Protein AF-A0A951MWH9-F1 (afdb_monomer_lite)

Radius of gyration: 26.93 Å; chains: 1; bounding box: 51×47×71 Å

Secondary structure (DSSP, 8-state):
-EE--HHHHHHHHHHHHHHHHHH-TTS-HHHHHHHTT-HHHHHHHHHHHH---HHHHHHHHHTSEE--SSS----------PPBP-GGGEEE-TT--GGGHHHHHHHHGGGHHHHTTSBGGG-EEEEEEESTTSTT-EEEEEEE-TTSPPEEEEE--SSHHHHHHHHHHHHHHHHHHHHHTTT-

pLDDT: mean 79.85, std 12.39, range [38.66, 93.94]

Structure (mmCIF, N/CA/C/O backbone):
data_AF-A0A951MWH9-F1
#
_entry.id   AF-A0A951MWH9-F1
#
loop_
_atom_site.group_PDB
_atom_site.id
_atom_site.type_symbol
_atom_site.label_atom_id
_atom_site.label_alt_id
_atom_site.label_comp_id
_atom_site.label_asym_id
_atom_site.label_entity_id
_atom_site.label_seq_id
_atom_site.pdbx_PDB_ins_code
_atom_site.Cartn_x
_atom_site.Cartn_y
_atom_site.Cartn_z
_atom_site.occupancy
_atom_site.B_iso_or_equiv
_atom_site.auth_seq_id
_atom_site.auth_comp_id
_atom_site.auth_asym_id
_atom_site.auth_atom_id
_atom_site.pdbx_PDB_model_num
ATOM 1 N N . MET A 1 1 ? 17.486 21.154 -18.457 1.00 50.28 1 MET A N 1
ATOM 2 C CA . MET A 1 1 ? 17.375 20.850 -19.897 1.00 50.28 1 MET A CA 1
ATOM 3 C C . MET A 1 1 ? 18.781 20.842 -20.452 1.00 50.28 1 MET A C 1
ATOM 5 O O . MET A 1 1 ? 19.369 21.904 -20.625 1.00 50.28 1 MET A O 1
ATOM 9 N N . THR A 1 2 ? 19.357 19.653 -20.584 1.00 60.66 2 THR A N 1
ATOM 10 C CA . THR A 1 2 ? 20.728 19.473 -21.067 1.00 60.66 2 THR A CA 1
ATOM 11 C C . THR A 1 2 ? 20.630 19.199 -22.567 1.00 60.66 2 THR A C 1
ATOM 13 O O . THR A 1 2 ? 19.809 18.386 -22.990 1.00 60.66 2 THR A O 1
ATOM 16 N N . THR A 1 3 ? 21.376 19.935 -23.387 1.00 72.50 3 THR A N 1
ATOM 17 C CA . THR A 1 3 ? 21.382 19.731 -24.841 1.00 72.50 3 THR A CA 1
ATOM 18 C C . THR A 1 3 ? 22.198 18.489 -25.193 1.00 72.50 3 THR A C 1
ATOM 20 O O . THR A 1 3 ? 23.090 18.086 -24.445 1.00 72.50 3 THR A O 1
ATOM 23 N N . LEU A 1 4 ? 21.893 17.850 -26.321 1.00 76.25 4 LEU A N 1
ATOM 24 C CA . LEU A 1 4 ? 22.649 16.687 -26.778 1.00 76.25 4 LEU A CA 1
ATOM 25 C C . LEU A 1 4 ? 23.982 17.129 -27.396 1.00 76.25 4 LEU A C 1
ATOM 27 O O . LEU A 1 4 ? 24.070 17.464 -28.576 1.00 76.25 4 LEU A O 1
ATOM 31 N N . ASP A 1 5 ? 25.024 17.137 -26.572 1.00 81.06 5 ASP A N 1
ATOM 32 C CA . ASP A 1 5 ? 26.407 17.352 -26.991 1.00 81.06 5 ASP A CA 1
ATOM 33 C C . ASP A 1 5 ? 27.211 16.035 -27.023 1.00 81.06 5 ASP A C 1
ATOM 35 O O . ASP A 1 5 ? 26.744 14.979 -26.584 1.00 81.06 5 ASP A O 1
ATOM 39 N N . ALA A 1 6 ? 28.445 16.091 -27.535 1.00 78.75 6 ALA A N 1
ATOM 40 C CA . ALA A 1 6 ? 29.314 14.921 -27.686 1.00 78.75 6 ALA A CA 1
ATOM 41 C C . ALA A 1 6 ? 29.498 14.124 -26.382 1.00 78.75 6 ALA A C 1
ATOM 43 O O . ALA A 1 6 ? 29.542 12.894 -26.398 1.00 78.75 6 ALA A O 1
ATOM 44 N N . ARG A 1 7 ? 29.557 14.808 -25.234 1.00 77.06 7 ARG A N 1
ATOM 45 C CA . ARG A 1 7 ? 29.715 14.174 -23.923 1.00 77.06 7 ARG A CA 1
ATOM 46 C C . ARG A 1 7 ? 28.441 13.461 -23.488 1.00 77.06 7 ARG A C 1
ATOM 48 O O . ARG A 1 7 ? 28.519 12.371 -22.921 1.00 77.06 7 ARG A O 1
ATOM 55 N N . ALA A 1 8 ? 27.281 14.064 -23.741 1.00 78.75 8 ALA A N 1
ATOM 56 C CA . ALA A 1 8 ? 25.992 13.445 -23.463 1.00 78.75 8 ALA A CA 1
ATOM 57 C C . ALA A 1 8 ? 25.790 12.193 -24.328 1.00 78.75 8 ALA A C 1
ATOM 59 O O . ALA A 1 8 ? 25.393 11.152 -23.804 1.00 78.75 8 ALA A O 1
ATOM 60 N N . TRP A 1 9 ? 26.149 12.263 -25.616 1.00 81.94 9 TRP A N 1
ATOM 61 C CA . TRP A 1 9 ? 26.126 11.116 -26.527 1.00 81.94 9 TRP A CA 1
ATOM 62 C C . TRP A 1 9 ? 27.008 9.974 -26.035 1.00 81.94 9 TRP A C 1
ATOM 64 O O . TRP A 1 9 ? 26.536 8.847 -25.913 1.00 81.94 9 TRP A O 1
ATOM 74 N N . GLN A 1 10 ? 28.255 10.271 -25.672 1.00 81.06 10 GLN A N 1
ATOM 75 C CA . GLN A 1 10 ? 29.179 9.251 -25.190 1.00 81.06 10 GLN A CA 1
ATOM 76 C C . GLN A 1 10 ? 28.689 8.597 -23.888 1.00 81.06 10 GLN A C 1
ATOM 78 O O . GLN A 1 10 ? 28.782 7.383 -23.718 1.00 81.06 10 GLN A O 1
ATOM 83 N N . ALA A 1 11 ? 28.136 9.388 -22.965 1.00 79.06 11 ALA A N 1
ATOM 84 C CA . ALA A 1 11 ? 27.661 8.889 -21.677 1.00 79.06 11 ALA A CA 1
ATOM 85 C C . ALA A 1 11 ? 26.352 8.087 -21.781 1.00 79.06 11 ALA A C 1
ATOM 87 O O . ALA A 1 11 ? 26.163 7.130 -21.032 1.00 79.06 11 ALA A O 1
ATOM 88 N N . LYS A 1 12 ? 25.450 8.480 -22.690 1.00 78.38 12 LYS A N 1
ATOM 89 C CA . LYS A 1 12 ? 24.079 7.955 -22.791 1.00 78.38 12 LYS A CA 1
ATOM 90 C C . LYS A 1 12 ? 23.746 7.398 -24.183 1.00 78.38 12 LYS A C 1
ATOM 92 O O . LYS A 1 12 ? 22.584 7.388 -24.578 1.00 78.38 12 LYS A O 1
ATOM 97 N N . PHE A 1 13 ? 24.734 6.897 -24.927 1.00 79.25 13 PHE A N 1
ATOM 98 C CA . PHE A 1 13 ? 24.589 6.411 -26.311 1.00 79.25 13 PHE A CA 1
ATOM 99 C C . PHE A 1 13 ? 23.349 5.523 -26.527 1.00 79.25 13 PHE A C 1
ATOM 101 O O . PHE A 1 13 ? 22.520 5.772 -27.405 1.00 79.25 13 PHE A O 1
ATOM 108 N N . THR A 1 14 ? 23.180 4.502 -25.683 1.00 78.38 14 THR A N 1
ATOM 109 C CA . THR A 1 14 ? 22.083 3.527 -25.798 1.00 78.38 14 THR A CA 1
ATOM 110 C C . THR A 1 14 ? 20.706 4.166 -25.606 1.00 78.38 14 THR A C 1
ATOM 112 O O . THR A 1 14 ? 19.740 3.757 -26.253 1.00 78.38 14 THR A O 1
ATOM 115 N N . GLU A 1 15 ? 20.620 5.163 -24.727 1.00 78.25 15 GLU A N 1
ATOM 116 C CA . GLU A 1 15 ? 19.385 5.875 -24.386 1.00 78.25 15 GLU A CA 1
ATOM 117 C C . GLU A 1 15 ? 19.054 6.927 -25.450 1.00 78.25 15 GLU A C 1
ATOM 119 O O . GLU A 1 15 ? 17.906 7.056 -25.871 1.00 78.25 15 GLU A O 1
ATOM 124 N N . LEU A 1 16 ? 20.082 7.608 -25.963 1.00 78.44 16 LEU A N 1
ATOM 125 C CA . LEU A 1 16 ? 19.970 8.671 -26.959 1.00 78.44 16 LEU A CA 1
ATOM 126 C C . LEU A 1 16 ? 19.788 8.158 -28.394 1.00 78.44 16 LEU A C 1
ATOM 128 O O . LEU A 1 16 ? 19.376 8.908 -29.279 1.00 78.44 16 LEU A O 1
ATOM 132 N N . ARG A 1 17 ? 19.995 6.861 -28.640 1.00 80.94 17 ARG A N 1
ATOM 133 C CA . ARG A 1 17 ? 19.758 6.243 -29.952 1.00 80.94 17 ARG A CA 1
ATOM 134 C C . ARG A 1 17 ? 18.318 6.417 -30.443 1.00 80.94 17 ARG A C 1
ATOM 136 O O . ARG A 1 17 ? 18.095 6.714 -31.613 1.00 80.94 17 ARG A O 1
ATOM 143 N N . THR A 1 18 ? 17.334 6.201 -29.573 1.00 79.62 18 THR A N 1
ATOM 144 C CA . THR A 1 18 ? 15.910 6.309 -29.929 1.00 79.62 18 THR A CA 1
ATOM 145 C C . THR A 1 18 ? 15.508 7.738 -30.314 1.00 79.62 18 THR A C 1
ATOM 147 O O . THR A 1 18 ? 14.928 7.899 -31.390 1.00 79.62 18 THR A O 1
ATOM 150 N N . PRO A 1 19 ? 15.826 8.778 -29.518 1.00 80.62 19 PRO A N 1
ATOM 151 C CA . PRO A 1 19 ? 15.490 10.146 -29.895 1.00 80.62 19 PRO A CA 1
ATOM 152 C C . PRO A 1 19 ? 16.245 10.621 -31.146 1.00 80.62 19 PRO A C 1
ATOM 154 O O . PRO A 1 19 ? 15.637 11.280 -31.986 1.00 80.62 19 PRO A O 1
ATOM 157 N N . VAL A 1 20 ? 17.501 10.203 -31.365 1.00 81.56 20 VAL A N 1
ATOM 158 C CA . VAL A 1 20 ? 18.229 10.506 -32.616 1.00 81.56 20 VAL A CA 1
ATOM 159 C C . VAL A 1 20 ? 17.549 9.884 -33.841 1.00 81.56 20 VAL A C 1
ATOM 161 O O . VAL A 1 20 ? 17.346 10.567 -34.843 1.00 81.56 20 VAL A O 1
ATOM 164 N N . LEU A 1 21 ? 17.120 8.619 -33.771 1.00 82.00 21 LEU A N 1
ATOM 165 C CA . LEU A 1 21 ? 16.376 7.981 -34.869 1.00 82.00 21 LEU A CA 1
ATOM 166 C C . LEU A 1 21 ? 15.016 8.652 -35.132 1.00 82.00 21 LEU A C 1
ATOM 168 O O . LEU A 1 21 ? 14.547 8.658 -36.268 1.00 82.00 21 LEU A O 1
ATOM 172 N N . SER A 1 22 ? 14.394 9.230 -34.102 1.00 79.75 22 SER A N 1
ATOM 173 C CA . SER A 1 22 ? 13.148 9.996 -34.234 1.00 79.75 22 SER A CA 1
ATOM 174 C C . SER A 1 22 ? 13.375 11.347 -34.927 1.00 79.75 22 SER A C 1
ATOM 176 O O . SER A 1 22 ? 12.641 11.710 -35.846 1.00 79.75 22 SER A O 1
ATOM 178 N N . ALA A 1 23 ? 14.433 12.071 -34.545 1.00 81.00 23 ALA A N 1
ATOM 179 C CA . ALA A 1 23 ? 14.796 13.361 -35.138 1.00 81.00 23 ALA A CA 1
ATOM 180 C C . ALA A 1 23 ? 15.272 13.238 -36.599 1.00 81.00 23 ALA A C 1
ATOM 182 O O . ALA A 1 23 ? 15.083 14.156 -37.411 1.00 81.00 23 ALA A O 1
ATOM 183 N N . PHE A 1 24 ? 15.856 12.084 -36.939 1.00 81.44 24 PHE A N 1
ATOM 184 C CA . PHE A 1 24 ? 16.387 11.759 -38.257 1.00 81.44 24 PHE A CA 1
ATOM 185 C C . PHE A 1 24 ? 15.807 10.428 -38.768 1.00 81.44 24 PHE A C 1
ATOM 187 O O . PHE A 1 24 ? 16.513 9.421 -38.818 1.00 81.44 24 PHE A O 1
ATOM 194 N N . PRO A 1 25 ? 14.548 10.407 -39.246 1.00 75.06 25 PRO A N 1
ATOM 195 C CA . PRO A 1 25 ? 13.862 9.177 -39.668 1.00 75.06 25 PRO A CA 1
ATOM 196 C C . PRO A 1 25 ? 14.490 8.488 -40.892 1.00 75.06 25 PRO A C 1
ATOM 198 O O . PRO A 1 25 ? 14.077 7.395 -41.270 1.00 75.06 25 PRO A O 1
ATOM 201 N N . ARG A 1 26 ? 15.467 9.134 -41.543 1.00 76.31 26 ARG A N 1
ATOM 202 C CA . ARG A 1 26 ? 16.256 8.563 -42.644 1.00 76.31 26 ARG A CA 1
ATOM 203 C C . ARG A 1 26 ? 17.438 7.717 -42.166 1.00 76.31 26 ARG A C 1
ATOM 205 O O . ARG A 1 26 ? 17.977 6.970 -42.974 1.00 76.31 26 ARG A O 1
ATOM 212 N N . LEU A 1 27 ? 17.834 7.839 -40.898 1.00 80.69 27 LEU A N 1
ATOM 213 C CA . LEU A 1 27 ? 18.888 7.022 -40.308 1.00 80.69 27 LEU A CA 1
ATOM 214 C C . LEU A 1 27 ? 18.374 5.611 -40.046 1.00 80.69 27 LEU A C 1
ATOM 216 O O . LEU A 1 27 ? 17.314 5.422 -39.443 1.00 80.69 27 LEU A O 1
ATOM 220 N N . HIS A 1 28 ? 19.162 4.606 -40.415 1.00 81.62 28 HIS A N 1
ATOM 221 C CA . HIS A 1 28 ? 18.902 3.249 -39.956 1.00 81.62 28 HIS A CA 1
ATOM 222 C C . HIS A 1 28 ? 19.553 3.013 -38.597 1.00 81.62 28 HIS A C 1
ATOM 224 O O . HIS A 1 28 ? 20.684 3.420 -38.336 1.00 81.62 28 HIS A O 1
ATOM 230 N N . ARG A 1 29 ? 18.857 2.262 -37.738 1.00 78.94 29 ARG A N 1
ATOM 231 C CA . ARG A 1 29 ? 19.362 1.857 -36.417 1.00 78.94 29 ARG A CA 1
ATOM 232 C C . ARG A 1 29 ? 20.741 1.195 -36.491 1.00 78.94 29 ARG A C 1
ATOM 234 O O . ARG A 1 29 ? 21.582 1.485 -35.652 1.00 78.94 29 ARG A O 1
ATOM 241 N N . GLN A 1 30 ? 20.956 0.356 -37.504 1.00 79.56 30 GLN A N 1
ATOM 242 C CA . GLN A 1 30 ? 22.215 -0.356 -37.710 1.00 79.56 30 GLN A CA 1
ATOM 243 C C . GLN A 1 30 ? 23.388 0.594 -37.975 1.00 79.56 30 GLN A C 1
ATOM 245 O O . GLN A 1 30 ? 24.496 0.332 -37.521 1.00 79.56 30 GLN A O 1
ATOM 250 N N . ASP A 1 31 ? 23.141 1.702 -38.676 1.00 81.06 31 ASP A N 1
ATOM 251 C CA . ASP A 1 31 ? 24.169 2.698 -38.958 1.00 81.06 31 ASP A CA 1
ATOM 252 C C . ASP A 1 31 ? 24.550 3.433 -37.658 1.00 81.06 31 ASP A C 1
ATOM 254 O O . ASP A 1 31 ? 25.725 3.530 -37.316 1.00 81.06 31 ASP A O 1
ATOM 258 N N . VAL A 1 32 ? 23.561 3.835 -36.851 1.00 80.69 32 VAL A N 1
ATOM 259 C CA . VAL A 1 32 ? 23.800 4.467 -35.538 1.00 80.69 32 VAL A CA 1
ATOM 260 C C . VAL A 1 32 ? 24.528 3.520 -34.571 1.00 80.69 32 VAL A C 1
ATOM 262 O O . VAL A 1 32 ? 25.398 3.948 -33.820 1.00 80.69 32 VAL A O 1
ATOM 265 N N . GLU A 1 33 ? 24.224 2.220 -34.610 1.00 81.25 33 GLU A N 1
ATOM 266 C CA . GLU A 1 33 ? 24.948 1.199 -33.839 1.00 81.25 33 GLU A CA 1
ATOM 267 C C . GLU A 1 33 ? 26.396 1.008 -34.306 1.00 81.25 33 GLU A C 1
ATOM 269 O O . GLU A 1 33 ? 27.263 0.739 -33.479 1.00 81.25 33 GLU A O 1
ATOM 274 N N . ALA A 1 34 ? 26.669 1.174 -35.603 1.00 81.12 34 ALA A N 1
ATOM 275 C CA . ALA A 1 34 ? 28.018 1.089 -36.154 1.00 81.12 34 ALA A CA 1
ATOM 276 C C . ALA A 1 34 ? 28.891 2.299 -35.785 1.00 81.12 34 ALA A C 1
ATOM 278 O O . ALA A 1 34 ? 30.108 2.152 -35.696 1.00 81.12 34 ALA A O 1
ATOM 279 N N . ALA A 1 35 ? 28.285 3.472 -35.565 1.00 81.50 35 ALA A N 1
ATOM 280 C CA . ALA A 1 35 ? 28.979 4.647 -35.036 1.00 81.50 35 ALA A CA 1
ATOM 281 C C . ALA A 1 35 ? 29.354 4.482 -33.551 1.00 81.50 35 ALA A C 1
ATOM 283 O O . ALA A 1 35 ? 30.394 4.973 -33.122 1.00 81.50 35 ALA A O 1
ATOM 284 N N . GLY A 1 36 ? 28.543 3.753 -32.775 1.00 83.31 36 GLY A N 1
ATOM 285 C CA . GLY A 1 36 ? 28.787 3.546 -31.347 1.00 83.31 36 GLY A CA 1
ATOM 286 C C . GLY A 1 36 ? 28.779 4.861 -30.559 1.00 83.31 36 GLY A C 1
ATOM 287 O O . GLY A 1 36 ? 28.044 5.794 -30.886 1.00 83.31 36 GLY A O 1
ATOM 288 N N . ASP A 1 37 ? 29.614 4.952 -29.524 1.00 82.25 37 ASP A N 1
ATOM 289 C CA . ASP A 1 37 ? 29.731 6.145 -28.675 1.00 82.25 37 ASP A CA 1
ATOM 290 C C . ASP A 1 37 ? 30.506 7.313 -29.320 1.00 82.25 37 ASP A C 1
ATOM 292 O O . ASP A 1 37 ? 30.662 8.367 -28.701 1.00 82.25 37 ASP A O 1
ATOM 296 N N . ASP A 1 38 ? 30.942 7.163 -30.574 1.00 85.19 38 ASP A N 1
ATOM 297 C CA . ASP A 1 38 ? 31.665 8.190 -31.320 1.00 85.19 38 ASP A CA 1
ATOM 298 C C . ASP A 1 38 ? 30.689 9.210 -31.940 1.00 85.19 38 ASP A C 1
ATOM 300 O O . ASP A 1 38 ? 29.956 8.937 -32.898 1.00 85.19 38 ASP A O 1
ATOM 304 N N . PHE A 1 39 ? 30.649 10.406 -31.347 1.00 83.75 39 PHE A N 1
ATOM 305 C CA . PHE A 1 39 ? 29.755 11.485 -31.769 1.00 83.75 39 PHE A CA 1
ATOM 306 C C . PHE A 1 39 ? 30.137 12.068 -33.135 1.00 83.75 39 PHE A C 1
ATOM 308 O O . PHE A 1 39 ? 29.258 12.370 -33.940 1.00 83.75 39 PHE A O 1
ATOM 315 N N . ASP A 1 40 ? 31.430 12.190 -33.437 1.00 84.69 40 ASP A N 1
ATOM 316 C CA . ASP A 1 40 ? 31.904 12.683 -34.732 1.00 84.69 40 ASP A CA 1
ATOM 317 C C . ASP A 1 40 ? 31.542 11.697 -35.854 1.00 84.69 40 ASP A C 1
ATOM 319 O O . ASP A 1 40 ? 31.081 12.106 -36.926 1.00 84.69 40 ASP A O 1
ATOM 323 N N . ALA A 1 41 ? 31.653 10.388 -35.598 1.00 85.12 41 ALA A N 1
ATOM 324 C CA . ALA A 1 41 ? 31.199 9.353 -36.525 1.00 85.12 41 ALA A CA 1
ATOM 325 C C . ALA A 1 41 ? 29.684 9.433 -36.785 1.00 85.12 41 ALA A C 1
ATOM 327 O O . ALA A 1 41 ? 29.252 9.310 -37.938 1.00 85.12 41 ALA A O 1
ATOM 328 N N . LEU A 1 42 ? 28.882 9.694 -35.744 1.00 84.38 42 LEU A N 1
ATOM 329 C CA . LEU A 1 42 ? 27.445 9.939 -35.878 1.00 84.38 42 LEU A CA 1
ATOM 330 C C . LEU A 1 42 ? 27.174 11.173 -36.749 1.00 84.38 42 LEU A C 1
ATOM 332 O O . LEU A 1 42 ? 26.387 11.094 -37.694 1.00 84.38 42 LEU A O 1
ATOM 336 N N . VAL A 1 43 ? 27.824 12.306 -36.473 1.00 86.69 43 VAL A N 1
ATOM 337 C CA . VAL A 1 43 ? 27.616 13.551 -37.229 1.00 86.69 43 VAL A CA 1
ATOM 338 C C . VAL A 1 43 ? 27.962 13.341 -38.701 1.00 86.69 43 VAL A C 1
ATOM 340 O O . VAL A 1 43 ? 27.130 13.612 -39.568 1.00 86.69 43 VAL A O 1
ATOM 343 N N . HIS A 1 44 ? 29.130 12.768 -39.003 1.00 86.75 44 HIS A N 1
ATOM 344 C CA . HIS A 1 44 ? 29.546 12.473 -40.377 1.00 86.75 44 HIS A CA 1
ATOM 345 C C . HIS A 1 44 ? 28.573 11.549 -41.116 1.00 86.75 44 HIS A C 1
ATOM 347 O O . HIS A 1 44 ? 28.304 11.723 -42.311 1.00 86.75 44 HIS A O 1
ATOM 353 N N . MET A 1 45 ? 28.007 10.578 -40.408 1.00 84.25 45 MET A N 1
ATOM 354 C CA . MET A 1 45 ? 26.996 9.682 -40.946 1.00 84.25 45 MET A CA 1
ATOM 355 C C . MET A 1 45 ? 25.686 10.410 -41.264 1.00 84.25 45 MET A C 1
ATOM 357 O O . MET A 1 45 ? 25.151 10.247 -42.365 1.00 84.25 45 MET A O 1
ATOM 361 N N . ILE A 1 46 ? 25.196 11.253 -40.351 1.00 85.12 46 ILE A N 1
ATOM 362 C CA . ILE A 1 46 ? 23.980 12.051 -40.555 1.00 85.12 46 ILE A CA 1
ATOM 363 C C . ILE A 1 46 ? 24.161 13.010 -41.732 1.00 85.12 46 ILE A C 1
ATOM 365 O O . ILE A 1 46 ? 23.265 13.110 -42.574 1.00 85.12 46 ILE A O 1
ATOM 369 N N . GLN A 1 47 ? 25.322 13.660 -41.842 1.00 87.50 47 GLN A N 1
ATOM 370 C CA . GLN A 1 47 ? 25.657 14.520 -42.979 1.00 87.50 47 GLN A CA 1
ATOM 371 C C . GLN A 1 47 ? 25.578 13.751 -44.301 1.00 87.50 47 GLN A C 1
ATOM 373 O O . GL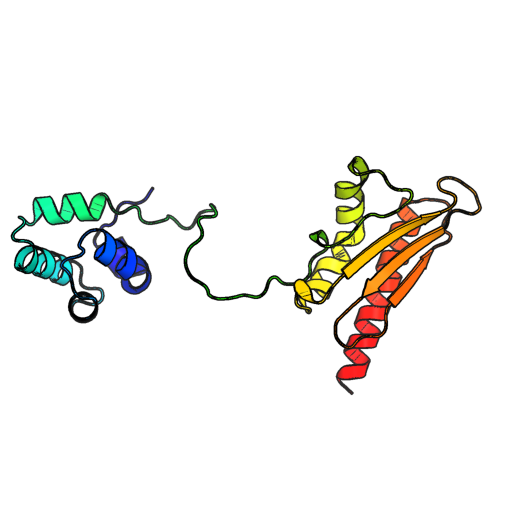N A 1 47 ? 24.954 14.214 -45.255 1.00 87.50 47 GLN A O 1
ATOM 378 N N . ARG A 1 48 ? 26.155 12.542 -44.353 1.00 83.44 48 ARG A N 1
ATOM 379 C CA . ARG A 1 48 ? 26.153 11.701 -45.557 1.00 83.44 48 ARG A CA 1
ATOM 380 C C . ARG A 1 48 ? 24.747 11.257 -45.966 1.00 83.44 48 ARG A C 1
ATOM 382 O O . ARG A 1 48 ? 24.465 11.194 -47.159 1.00 83.44 48 ARG A O 1
ATOM 389 N N . GLN A 1 49 ? 23.885 10.922 -45.007 1.00 80.31 49 GLN A N 1
ATOM 390 C CA . GLN A 1 49 ? 22.543 10.398 -45.292 1.00 80.31 49 GLN A CA 1
ATOM 391 C C . GLN A 1 49 ? 21.489 11.495 -45.503 1.00 80.31 49 GLN A C 1
ATOM 393 O O . GLN A 1 49 ? 20.551 11.314 -46.281 1.00 80.31 49 GLN A O 1
ATOM 398 N N . SER A 1 50 ? 21.636 12.637 -44.833 1.00 77.50 50 SER A N 1
ATOM 399 C CA . SER A 1 50 ? 20.668 13.740 -44.893 1.00 77.50 50 SER A CA 1
ATOM 400 C C . SER A 1 50 ? 21.067 14.838 -45.881 1.00 77.50 50 SER A C 1
ATOM 402 O O . SER A 1 50 ? 20.199 15.596 -46.307 1.00 77.50 50 SER A O 1
ATOM 404 N N . GLY A 1 51 ? 22.348 14.922 -46.259 1.00 81.12 51 GLY A N 1
ATOM 405 C CA . GLY A 1 51 ? 22.894 15.996 -47.097 1.00 81.12 51 GLY A CA 1
ATOM 406 C C . GLY A 1 51 ? 23.034 17.342 -46.374 1.00 81.12 51 GLY A C 1
ATOM 407 O O . GLY A 1 51 ? 23.238 18.358 -47.030 1.00 81.12 51 GLY A O 1
ATOM 408 N N . LEU A 1 52 ? 22.897 17.349 -45.045 1.00 82.88 52 LEU A N 1
ATOM 409 C CA . LEU A 1 52 ? 22.973 18.538 -44.193 1.00 82.88 52 LEU A CA 1
ATOM 410 C C . LEU A 1 52 ? 24.429 18.911 -43.889 1.00 82.88 52 LEU A C 1
ATOM 412 O O . LEU A 1 52 ? 25.314 18.049 -43.849 1.00 82.88 52 LEU A O 1
ATOM 416 N N . SER A 1 53 ? 24.681 20.194 -43.633 1.00 84.38 53 SER A N 1
ATOM 417 C CA . SER A 1 53 ? 25.984 20.654 -43.144 1.00 84.38 53 SER A CA 1
ATOM 418 C C . SER A 1 53 ? 26.224 20.234 -41.686 1.00 84.38 53 SER A C 1
ATOM 420 O O . SER A 1 53 ? 25.284 19.934 -40.953 1.00 84.38 53 SER A O 1
ATOM 422 N N . ALA A 1 54 ? 27.488 20.204 -41.241 1.00 79.44 54 ALA A N 1
ATOM 423 C CA . ALA A 1 54 ? 27.823 19.803 -39.866 1.00 79.44 54 ALA A CA 1
ATOM 424 C C . ALA A 1 54 ? 27.099 20.688 -38.843 1.00 79.44 54 ALA A C 1
ATOM 426 O O . ALA A 1 54 ? 26.540 20.192 -37.876 1.00 79.44 54 ALA A O 1
ATOM 427 N N . THR A 1 55 ? 27.043 21.996 -39.097 1.00 80.94 55 THR A N 1
ATOM 428 C CA . THR A 1 55 ? 26.373 22.960 -38.222 1.00 80.94 55 THR A CA 1
ATOM 429 C C . THR A 1 55 ? 24.878 22.680 -38.092 1.00 80.94 55 THR A C 1
ATOM 431 O O . THR A 1 55 ? 24.374 22.683 -36.979 1.00 80.94 55 THR A O 1
ATOM 434 N N . GLU A 1 56 ? 24.184 22.367 -39.189 1.00 79.75 56 GLU A N 1
ATOM 435 C CA . GLU A 1 56 ? 22.755 22.011 -39.154 1.00 79.75 56 GLU A CA 1
ATOM 436 C C . GLU A 1 56 ? 22.503 20.691 -38.420 1.00 79.75 56 GLU A C 1
ATOM 438 O O . GLU A 1 56 ? 21.496 20.539 -37.733 1.00 79.75 56 GLU A O 1
ATOM 443 N N . VAL A 1 57 ? 23.421 19.729 -38.547 1.00 82.38 57 VAL A N 1
ATOM 444 C CA . VAL A 1 57 ? 23.345 18.469 -37.801 1.00 82.38 57 VAL A CA 1
ATOM 445 C C . VAL A 1 57 ? 23.539 18.718 -36.308 1.00 82.38 57 VAL A C 1
ATOM 447 O O . VAL A 1 57 ? 22.760 18.205 -35.515 1.00 82.38 57 VAL A O 1
ATOM 450 N N . HIS A 1 58 ? 24.525 19.527 -35.920 1.00 80.75 58 HIS A N 1
ATOM 451 C CA . HIS A 1 58 ? 24.767 19.880 -34.520 1.00 80.75 58 HIS A CA 1
ATOM 452 C C . HIS A 1 58 ? 23.609 20.667 -33.904 1.00 80.75 58 HIS A C 1
ATOM 454 O O . HIS A 1 58 ? 23.227 20.373 -32.779 1.00 80.75 58 HIS A O 1
ATOM 460 N N . ASP A 1 59 ? 23.052 21.636 -34.632 1.00 77.94 59 ASP A N 1
ATOM 461 C CA . ASP A 1 59 ? 21.906 22.434 -34.187 1.00 77.94 59 ASP A CA 1
ATOM 462 C C . ASP A 1 59 ? 20.709 21.523 -33.892 1.00 77.94 59 ASP A C 1
ATOM 464 O O . ASP A 1 59 ? 20.199 21.477 -32.776 1.00 77.94 59 ASP A O 1
ATOM 468 N N . ARG A 1 60 ? 20.382 20.652 -34.848 1.00 77.12 60 ARG A N 1
ATOM 469 C CA . ARG A 1 60 ? 19.267 19.712 -34.741 1.00 77.12 60 ARG A CA 1
ATOM 470 C C . ARG A 1 60 ? 19.495 18.587 -33.734 1.00 77.12 60 ARG A C 1
ATOM 472 O O . ARG A 1 60 ? 18.535 18.062 -33.181 1.00 77.12 60 ARG A O 1
ATOM 479 N N . LEU A 1 61 ? 20.747 18.195 -33.500 1.00 80.94 61 LEU A N 1
ATOM 480 C CA . LEU A 1 61 ? 21.105 17.306 -32.397 1.00 80.94 61 LEU A CA 1
ATOM 481 C C . LEU A 1 61 ? 20.936 18.038 -31.065 1.00 80.94 61 LEU A C 1
ATOM 483 O O . LEU A 1 61 ? 20.311 17.491 -30.171 1.00 80.94 61 LEU A O 1
ATOM 487 N N . SER A 1 62 ? 21.384 19.288 -30.949 1.00 76.69 62 SER A N 1
ATOM 488 C CA . SER A 1 62 ? 21.234 20.100 -29.738 1.00 76.69 62 SER A CA 1
ATOM 489 C C . SER A 1 62 ? 19.771 20.387 -29.375 1.00 76.69 62 SER A C 1
ATOM 491 O O . SER A 1 62 ? 19.495 20.617 -28.199 1.00 76.69 62 SER A O 1
ATOM 493 N N . GLU A 1 63 ? 18.848 20.366 -30.344 1.00 75.56 63 GLU A N 1
ATOM 494 C CA . GLU A 1 63 ? 17.394 20.429 -30.112 1.00 75.56 63 GLU A CA 1
ATOM 495 C C . GLU A 1 63 ? 16.822 19.151 -29.475 1.00 75.56 63 GLU A C 1
ATOM 497 O O . GLU A 1 63 ? 15.714 19.168 -28.941 1.00 75.56 63 GLU A O 1
ATOM 502 N N . ILE A 1 64 ? 17.557 18.035 -29.508 1.00 73.50 64 ILE A N 1
ATOM 503 C CA . ILE A 1 64 ? 17.163 16.810 -28.818 1.00 73.50 64 ILE A CA 1
ATOM 504 C C . ILE A 1 64 ? 17.401 17.017 -27.325 1.00 73.50 64 ILE A C 1
ATOM 506 O O . ILE A 1 64 ? 18.537 17.013 -26.844 1.00 73.50 64 ILE A O 1
ATOM 510 N N . GLU A 1 65 ? 16.310 17.189 -26.587 1.00 65.50 65 GLU A N 1
ATOM 511 C CA . GLU A 1 65 ? 16.347 17.322 -25.138 1.00 65.50 65 GLU A CA 1
ATOM 512 C C . GLU A 1 65 ? 16.882 16.032 -24.508 1.00 65.50 65 GLU A C 1
ATOM 514 O O . GLU A 1 65 ? 16.262 14.967 -24.573 1.00 65.50 65 GLU A O 1
ATOM 519 N N . VAL A 1 66 ? 18.055 16.125 -23.878 1.00 60.47 66 VAL A N 1
ATOM 520 C CA . VAL A 1 66 ? 18.549 15.067 -23.004 1.00 60.47 66 VAL A CA 1
ATOM 521 C C . VAL A 1 66 ? 17.832 15.258 -21.681 1.00 60.47 66 VAL A C 1
ATOM 523 O O . VAL A 1 66 ? 18.073 16.245 -20.979 1.00 60.47 66 VAL A O 1
ATOM 526 N N . ALA A 1 67 ? 16.944 14.318 -21.350 1.00 53.75 67 ALA A N 1
ATOM 527 C CA . ALA A 1 67 ? 16.366 14.235 -20.018 1.00 53.75 67 ALA A CA 1
ATOM 528 C C . ALA A 1 67 ? 17.521 14.199 -19.000 1.00 53.75 67 ALA A C 1
ATOM 530 O O . ALA A 1 67 ? 18.320 13.251 -18.942 1.00 53.75 67 ALA A O 1
ATOM 531 N N . ASP A 1 68 ? 17.668 15.310 -18.279 1.00 45.00 68 ASP A N 1
ATOM 532 C CA . ASP A 1 68 ? 18.521 15.401 -17.107 1.00 45.00 68 ASP A CA 1
ATOM 533 C C . ASP A 1 68 ? 17.829 14.543 -16.053 1.00 45.00 68 ASP A C 1
ATOM 535 O O . ASP A 1 68 ? 16.640 14.728 -15.799 1.00 45.00 68 ASP A O 1
ATOM 539 N N . ASP A 1 69 ? 18.529 13.537 -15.537 1.00 44.09 69 ASP A N 1
ATOM 540 C CA . ASP A 1 69 ? 17.977 12.603 -14.557 1.00 44.09 69 ASP A CA 1
ATOM 541 C C . ASP A 1 69 ? 17.865 13.346 -13.217 1.00 44.09 69 ASP A C 1
ATOM 543 O O . ASP A 1 69 ? 18.729 13.272 -12.346 1.00 44.09 69 ASP A O 1
ATOM 547 N N . ALA A 1 70 ? 16.833 14.175 -13.123 1.00 48.09 70 ALA A N 1
ATOM 548 C CA . ALA A 1 70 ? 16.366 14.848 -11.932 1.00 48.09 70 ALA A CA 1
ATOM 549 C C . ALA A 1 70 ? 14.857 15.044 -12.095 1.00 48.09 70 ALA A C 1
ATOM 551 O O . ALA A 1 70 ? 14.394 16.115 -12.472 1.00 48.09 70 ALA A O 1
ATOM 552 N N . ASP A 1 71 ? 14.139 13.957 -11.806 1.00 46.41 71 ASP A N 1
ATOM 553 C CA . ASP A 1 71 ? 12.751 13.965 -11.344 1.00 46.41 71 ASP A CA 1
ATOM 554 C C . ASP A 1 71 ? 11.771 14.711 -12.270 1.00 46.41 71 ASP A C 1
ATOM 556 O O . ASP A 1 71 ? 11.372 15.832 -11.982 1.00 46.41 71 ASP A O 1
ATOM 560 N N . ASP A 1 72 ? 11.363 14.084 -13.377 1.00 38.66 72 ASP A N 1
ATOM 561 C CA . ASP A 1 72 ? 9.949 14.135 -13.760 1.00 38.66 72 ASP A CA 1
ATOM 562 C C . ASP A 1 72 ? 9.566 12.983 -14.693 1.00 38.66 72 ASP A C 1
ATOM 564 O O . ASP A 1 72 ? 10.301 12.546 -15.582 1.00 38.66 72 ASP A O 1
ATOM 568 N N . ASP A 1 73 ? 8.377 12.492 -14.404 1.00 46.97 73 ASP A N 1
ATOM 569 C CA . ASP A 1 73 ? 7.644 11.398 -14.995 1.00 46.97 73 ASP A CA 1
ATOM 570 C C . ASP A 1 73 ? 7.312 11.699 -16.469 1.00 46.97 73 ASP A C 1
ATOM 572 O O . ASP A 1 73 ? 6.403 12.467 -16.772 1.00 46.97 73 ASP A O 1
ATOM 576 N N . VAL A 1 74 ? 8.031 11.092 -17.422 1.00 45.91 74 VAL A N 1
ATOM 577 C CA . VAL A 1 74 ? 7.533 11.002 -18.803 1.00 45.91 74 VAL A CA 1
ATOM 578 C C . VAL A 1 74 ? 7.763 9.609 -19.378 1.00 45.91 74 VAL A C 1
ATOM 580 O O . VAL A 1 74 ? 8.828 9.224 -19.857 1.00 45.91 74 VAL A O 1
ATOM 583 N N . GLU A 1 75 ? 6.687 8.845 -19.274 1.00 55.25 75 GLU A N 1
ATOM 584 C CA . GLU A 1 75 ? 6.348 7.597 -19.937 1.00 55.25 75 GLU A CA 1
ATOM 585 C C . GLU A 1 75 ? 6.992 7.407 -21.330 1.00 55.25 75 GLU A C 1
ATOM 587 O O . GLU A 1 75 ? 6.674 8.112 -22.281 1.00 55.25 75 GLU A O 1
ATOM 592 N N . THR A 1 76 ? 7.861 6.398 -21.493 1.00 41.25 76 THR A N 1
ATOM 593 C CA . THR A 1 76 ? 7.895 5.525 -22.688 1.00 41.25 76 THR A CA 1
ATOM 594 C C . THR A 1 76 ? 8.776 4.280 -22.479 1.00 41.25 76 THR A C 1
ATOM 596 O O . THR A 1 76 ? 9.945 4.354 -22.123 1.00 41.25 76 THR A O 1
ATOM 599 N N . SER A 1 77 ? 8.214 3.114 -22.825 1.00 45.44 77 SER A N 1
ATOM 600 C CA . SER A 1 77 ? 8.885 1.813 -23.037 1.00 45.44 77 SER A CA 1
ATOM 601 C C . SER A 1 77 ? 9.208 0.941 -21.810 1.00 45.44 77 SER A C 1
ATOM 603 O O . SER A 1 77 ? 10.353 0.699 -21.445 1.00 45.44 77 SER A O 1
ATOM 605 N N . GLN A 1 78 ? 8.148 0.342 -21.260 1.00 44.25 78 GLN A N 1
ATOM 606 C CA . GLN A 1 78 ? 8.008 -1.111 -21.046 1.00 44.25 78 GLN A CA 1
ATOM 607 C C . GLN A 1 78 ? 9.285 -1.900 -20.705 1.00 44.25 78 GLN A C 1
ATOM 609 O O . GLN A 1 78 ? 9.671 -2.853 -21.381 1.00 44.25 78 GLN A O 1
ATOM 614 N N . ARG A 1 79 ? 9.859 -1.611 -19.544 1.00 43.44 79 ARG A N 1
ATOM 615 C CA . ARG A 1 79 ? 10.331 -2.679 -18.667 1.00 43.44 79 ARG A CA 1
ATOM 616 C C . ARG A 1 79 ? 9.253 -2.790 -17.607 1.00 43.44 79 ARG A C 1
ATOM 618 O O . ARG A 1 79 ? 9.190 -1.933 -16.736 1.00 43.44 79 ARG A O 1
ATOM 625 N N . THR A 1 80 ? 8.341 -3.758 -17.726 1.00 48.16 80 THR A N 1
ATOM 626 C CA . THR A 1 80 ? 7.300 -4.002 -16.716 1.00 48.16 80 THR A CA 1
ATOM 627 C C . THR A 1 80 ? 7.964 -4.414 -15.405 1.00 48.16 80 THR A C 1
ATOM 629 O O . THR A 1 80 ? 8.009 -5.593 -15.050 1.00 48.16 80 THR A O 1
ATOM 632 N N . THR A 1 81 ? 8.494 -3.446 -14.664 1.00 51.91 81 THR A N 1
ATOM 633 C CA . THR A 1 81 ? 8.575 -3.542 -13.219 1.00 51.91 81 THR A CA 1
ATOM 634 C C . THR A 1 81 ? 7.122 -3.561 -12.795 1.00 51.91 81 THR A C 1
ATOM 636 O O . THR A 1 81 ? 6.481 -2.516 -12.742 1.00 51.91 81 THR A O 1
ATOM 639 N N . ARG A 1 82 ? 6.553 -4.761 -12.624 1.00 60.16 82 ARG A N 1
ATOM 640 C CA . ARG A 1 82 ? 5.193 -4.881 -12.097 1.00 60.16 82 ARG A CA 1
ATOM 641 C C . ARG A 1 82 ? 5.129 -4.008 -10.843 1.00 60.16 82 ARG A C 1
ATOM 643 O O . ARG A 1 82 ? 6.037 -4.146 -10.010 1.00 60.16 82 ARG A O 1
ATOM 650 N N . PRO A 1 83 ? 4.139 -3.106 -10.724 1.00 71.44 83 PRO A N 1
ATOM 651 C CA . PRO A 1 83 ? 4.032 -2.260 -9.549 1.00 71.44 83 PRO A CA 1
ATOM 652 C C . PRO A 1 83 ? 4.047 -3.169 -8.322 1.00 71.44 83 PRO A C 1
ATOM 654 O O . PRO A 1 83 ? 3.387 -4.210 -8.294 1.00 71.44 83 PRO A O 1
ATOM 657 N N . ARG A 1 84 ? 4.902 -2.847 -7.354 1.00 81.88 84 ARG A N 1
ATOM 658 C CA . ARG A 1 84 ? 4.978 -3.589 -6.095 1.00 81.88 84 ARG A CA 1
ATOM 659 C C . ARG A 1 84 ? 3.837 -3.132 -5.207 1.00 81.88 84 ARG A C 1
ATOM 661 O O . ARG A 1 84 ? 3.463 -1.964 -5.258 1.00 81.88 84 ARG A O 1
ATOM 668 N N . ALA A 1 85 ? 3.298 -4.047 -4.411 1.00 84.56 85 ALA A N 1
ATOM 669 C CA . ALA A 1 85 ? 2.210 -3.687 -3.529 1.00 84.56 85 ALA A CA 1
ATOM 670 C C . ALA A 1 85 ? 2.675 -2.647 -2.510 1.00 84.56 85 ALA A C 1
ATOM 672 O O . ALA A 1 85 ? 3.780 -2.731 -1.966 1.00 84.56 85 ALA A O 1
ATOM 673 N N . SER A 1 86 ? 1.821 -1.665 -2.277 1.00 85.56 86 SER A N 1
ATOM 674 C CA . SER A 1 86 ? 2.068 -0.547 -1.377 1.00 85.56 86 SER A CA 1
ATOM 675 C C . SER A 1 86 ? 0.793 -0.237 -0.608 1.00 85.56 86 SER A C 1
ATOM 677 O O . SER A 1 86 ? -0.294 -0.727 -0.926 1.00 85.56 86 SER A O 1
ATOM 679 N N . LEU A 1 87 ? 0.915 0.597 0.419 1.00 85.75 87 LEU A N 1
ATOM 680 C CA . LEU A 1 87 ? -0.256 1.055 1.164 1.00 85.75 87 LEU A CA 1
ATOM 681 C C . LEU A 1 87 ? -1.194 1.941 0.347 1.00 85.75 87 LEU A C 1
ATOM 683 O O . LEU A 1 87 ? -2.315 2.168 0.788 1.00 85.75 87 LEU A O 1
ATOM 687 N N . ASP A 1 88 ? -0.793 2.413 -0.833 1.00 81.69 88 ASP A N 1
ATOM 688 C CA . ASP A 1 88 ? -1.696 3.181 -1.691 1.00 81.69 88 ASP A CA 1
ATOM 689 C C . ASP A 1 88 ? -2.931 2.361 -2.106 1.00 81.69 88 ASP A C 1
ATOM 691 O O . ASP A 1 88 ? -4.035 2.890 -2.226 1.00 81.69 88 ASP A O 1
ATOM 695 N N . GLN A 1 89 ? -2.780 1.036 -2.175 1.00 83.69 89 GLN A N 1
ATOM 696 C CA . GLN A 1 89 ? -3.859 0.092 -2.466 1.00 83.69 89 GLN A CA 1
ATOM 697 C C . GLN A 1 89 ? -4.834 -0.119 -1.300 1.00 83.69 89 GLN A C 1
ATOM 699 O O . GLN A 1 89 ? -5.822 -0.841 -1.448 1.00 83.69 89 GLN A O 1
ATOM 704 N N . LEU A 1 90 ? -4.557 0.474 -0.134 1.00 85.94 90 LEU A N 1
ATOM 705 C CA . LEU A 1 90 ? -5.440 0.418 1.019 1.00 85.94 90 LEU A CA 1
ATOM 706 C C . LEU A 1 90 ? -6.760 1.109 0.700 1.00 85.94 90 LEU A C 1
ATOM 708 O O . LEU A 1 90 ? -6.834 2.333 0.557 1.00 85.94 90 LEU A O 1
ATOM 712 N N . ARG A 1 91 ? -7.820 0.309 0.677 1.00 86.94 91 ARG A N 1
ATOM 713 C CA . ARG A 1 91 ? -9.188 0.797 0.621 1.00 86.94 91 ARG A CA 1
ATOM 714 C C . ARG A 1 91 ? -9.665 1.077 2.030 1.00 86.94 91 ARG A C 1
ATOM 716 O O . ARG A 1 91 ? -9.725 0.197 2.888 1.00 86.94 91 ARG A O 1
ATOM 723 N N . ILE A 1 92 ? -9.998 2.334 2.257 1.00 85.38 92 ILE A N 1
ATOM 724 C CA . ILE A 1 92 ? -10.680 2.763 3.462 1.00 85.38 92 ILE A CA 1
ATOM 725 C C . ILE A 1 92 ? -12.166 2.554 3.205 1.00 85.38 92 ILE A C 1
ATOM 727 O O . ILE A 1 92 ? -12.754 3.203 2.345 1.00 85.38 92 ILE A O 1
ATOM 731 N N . ALA A 1 93 ? -12.741 1.582 3.898 1.00 80.88 93 ALA A N 1
ATOM 732 C CA . ALA A 1 93 ? -14.147 1.247 3.792 1.00 80.88 93 ALA A CA 1
ATOM 733 C C . ALA A 1 93 ? -14.929 1.942 4.923 1.00 80.88 93 ALA A C 1
ATOM 735 O O . ALA A 1 93 ? -14.599 3.048 5.349 1.00 80.88 93 ALA A O 1
ATOM 736 N N . PHE A 1 94 ? -16.013 1.325 5.386 1.00 79.12 94 PHE A N 1
ATOM 737 C CA . PHE A 1 94 ? -16.981 1.952 6.281 1.00 79.12 94 PHE A CA 1
ATOM 738 C C . PHE A 1 94 ? -16.362 2.507 7.583 1.00 79.12 94 PHE A C 1
ATOM 740 O O . PHE A 1 94 ? -15.594 1.815 8.258 1.00 79.12 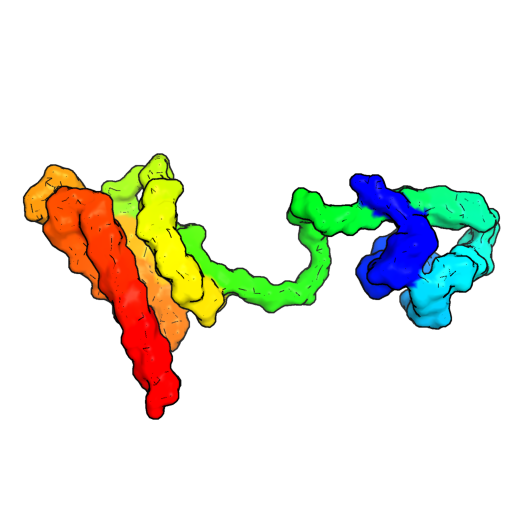94 PHE A O 1
ATOM 747 N N . GLY A 1 95 ? -16.776 3.727 7.953 1.00 76.69 95 GLY A N 1
ATOM 748 C CA . GLY A 1 95 ? -16.524 4.351 9.260 1.00 76.69 95 GLY A CA 1
ATOM 749 C C . GLY A 1 95 ? -15.333 5.321 9.337 1.00 76.69 95 GLY A C 1
ATOM 750 O O . GLY A 1 95 ? -15.097 5.910 10.392 1.00 76.69 95 GLY A O 1
ATOM 751 N N . PHE A 1 96 ? -14.615 5.520 8.235 1.00 82.00 96 PHE A N 1
ATOM 752 C CA . PHE A 1 96 ? -13.496 6.457 8.125 1.00 82.00 96 PHE A CA 1
ATOM 753 C C . PHE A 1 96 ? -13.780 7.530 7.072 1.00 82.00 96 PHE A C 1
ATOM 755 O O . PHE A 1 96 ? -14.447 7.260 6.073 1.00 82.00 96 PHE A O 1
ATOM 762 N N . GLU A 1 97 ? -13.243 8.729 7.277 1.00 81.38 97 GLU A N 1
ATOM 763 C CA . GLU A 1 97 ? -13.335 9.819 6.305 1.00 81.38 97 GLU A CA 1
ATOM 764 C C . GLU A 1 97 ? -12.128 9.815 5.352 1.00 81.38 97 GLU A C 1
ATOM 766 O O . GLU A 1 97 ? -11.003 9.503 5.750 1.00 81.38 97 GLU A O 1
ATOM 771 N N . GLU A 1 98 ? -12.320 10.222 4.092 1.00 79.00 98 GLU A N 1
ATOM 772 C CA . GLU A 1 98 ? -11.220 10.318 3.114 1.00 79.00 98 GLU A CA 1
ATOM 773 C C . GLU A 1 98 ? -10.114 11.282 3.573 1.00 79.00 98 GLU A C 1
ATOM 775 O O . GLU A 1 98 ? -8.930 11.030 3.346 1.00 79.00 98 GLU A O 1
ATOM 780 N N . SER A 1 99 ? -10.479 12.335 4.312 1.00 84.00 99 SER A N 1
ATOM 781 C CA . SER A 1 99 ? -9.554 13.288 4.941 1.00 84.00 99 SER A CA 1
ATOM 782 C C . SER A 1 99 ? -8.586 12.633 5.936 1.00 84.00 99 SER A C 1
ATOM 784 O O . SER A 1 99 ? -7.502 13.158 6.192 1.00 84.00 99 SER A O 1
ATOM 786 N N . GLU A 1 100 ? -8.947 11.479 6.504 1.00 83.38 100 GLU A N 1
ATOM 787 C CA . GLU A 1 100 ? -8.118 10.739 7.460 1.00 83.38 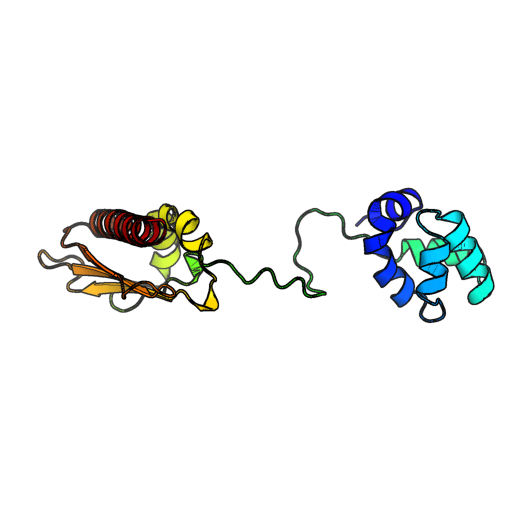100 GLU A CA 1
ATOM 788 C C . GLU A 1 100 ? -7.122 9.800 6.765 1.00 83.38 100 GLU A C 1
ATOM 790 O O . GLU A 1 100 ? -6.143 9.376 7.388 1.00 83.38 100 GLU A O 1
ATOM 795 N N . ARG A 1 101 ? -7.318 9.518 5.466 1.00 83.94 101 ARG A N 1
ATOM 796 C CA . ARG A 1 101 ? -6.456 8.647 4.652 1.00 83.94 101 ARG A CA 1
ATOM 797 C C . ARG A 1 101 ? -4.963 8.941 4.806 1.00 83.94 101 ARG A C 1
ATOM 799 O O . ARG A 1 101 ? -4.246 8.005 5.158 1.00 83.94 101 ARG A O 1
ATOM 806 N N . PRO A 1 102 ? -4.455 10.177 4.619 1.00 85.56 102 PRO A N 1
ATOM 807 C CA . PRO A 1 102 ? -3.019 10.439 4.738 1.00 85.56 102 PRO A CA 1
ATOM 808 C C . PRO A 1 102 ? -2.469 10.081 6.126 1.00 85.56 102 PRO A C 1
ATOM 810 O O . PRO A 1 102 ? -1.401 9.481 6.238 1.00 85.56 102 PRO A O 1
ATOM 813 N N . ARG A 1 103 ? -3.230 10.366 7.189 1.00 86.44 103 ARG A N 1
ATOM 814 C CA . ARG A 1 103 ? -2.838 10.054 8.569 1.00 86.44 103 ARG A CA 1
ATOM 815 C C . ARG A 1 103 ? -2.845 8.549 8.842 1.00 86.44 103 ARG A C 1
ATOM 817 O O . ARG A 1 103 ? -1.951 8.041 9.515 1.00 86.44 103 ARG A O 1
ATOM 824 N N . ILE A 1 104 ? -3.837 7.829 8.322 1.00 88.06 104 ILE A N 1
ATOM 825 C CA . ILE A 1 104 ? -3.927 6.366 8.428 1.00 88.06 104 ILE A CA 1
ATOM 826 C C . ILE A 1 104 ? -2.751 5.713 7.694 1.00 88.06 104 ILE A C 1
ATOM 828 O O . ILE A 1 104 ? -2.072 4.861 8.265 1.00 88.06 104 ILE A O 1
ATOM 832 N N . LEU A 1 105 ? -2.464 6.145 6.464 1.00 87.88 105 LEU A N 1
ATOM 833 C CA . LEU A 1 105 ? -1.337 5.643 5.676 1.00 87.88 105 LEU A CA 1
ATOM 834 C C . LEU A 1 105 ? 0.002 5.880 6.386 1.00 87.88 105 LEU A C 1
ATOM 836 O O . LEU A 1 105 ? 0.835 4.976 6.438 1.00 87.88 105 LEU A O 1
ATOM 840 N N . GLU A 1 106 ? 0.191 7.050 7.002 1.00 88.25 106 GLU A N 1
ATOM 841 C CA . GLU A 1 106 ? 1.388 7.349 7.794 1.00 88.25 106 GLU A CA 1
ATOM 842 C C . GLU A 1 106 ? 1.546 6.386 8.981 1.00 88.25 106 GLU A C 1
ATOM 844 O O . GLU A 1 106 ? 2.625 5.820 9.191 1.00 88.25 106 GLU A O 1
ATOM 849 N N . LEU A 1 107 ? 0.463 6.131 9.724 1.00 88.31 107 LEU A N 1
ATOM 850 C CA . LEU A 1 107 ? 0.473 5.180 10.838 1.00 88.31 107 LEU A CA 1
ATOM 851 C C . LEU A 1 107 ? 0.771 3.757 10.364 1.00 88.31 107 LEU A C 1
ATOM 853 O O . LEU A 1 107 ? 1.502 3.027 11.038 1.00 88.31 107 LEU A O 1
ATOM 857 N N . LEU A 1 108 ? 0.247 3.364 9.205 1.00 87.50 108 LEU A N 1
ATOM 858 C CA . LEU A 1 108 ? 0.413 2.027 8.645 1.00 87.50 108 LEU A CA 1
ATOM 859 C C . LEU A 1 10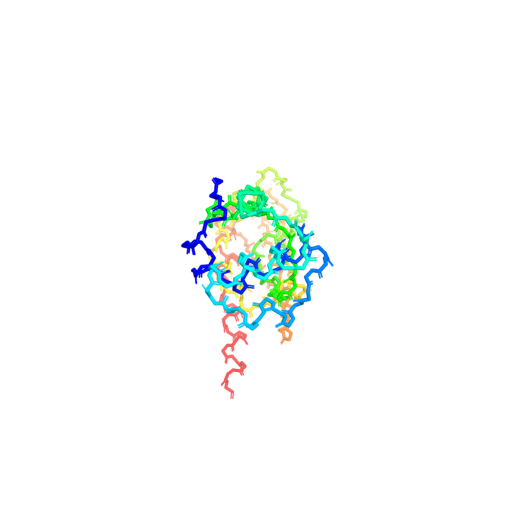8 ? 1.724 1.840 7.873 1.00 87.50 108 LEU A C 1
ATOM 861 O O . LEU A 1 108 ? 2.068 0.697 7.580 1.00 87.50 108 LEU A O 1
ATOM 865 N N . ARG A 1 109 ? 2.506 2.905 7.630 1.00 86.44 109 ARG A N 1
ATOM 866 C CA . ARG A 1 109 ? 3.696 2.939 6.751 1.00 86.44 109 ARG A CA 1
ATOM 867 C C . ARG A 1 109 ? 4.704 1.805 6.949 1.00 86.44 109 ARG A C 1
ATOM 869 O O . ARG A 1 109 ? 5.382 1.405 6.008 1.00 86.44 109 ARG A O 1
ATOM 876 N N . LYS A 1 110 ? 4.798 1.232 8.153 1.00 83.12 110 LYS A N 1
ATOM 877 C CA . LYS A 1 110 ? 5.642 0.050 8.420 1.00 83.12 110 LYS A CA 1
ATOM 878 C C . LYS A 1 110 ? 5.273 -1.182 7.581 1.00 83.12 110 LYS A C 1
ATOM 880 O O . LYS A 1 110 ? 6.148 -2.008 7.319 1.00 83.12 110 LYS A O 1
ATOM 885 N N . LEU A 1 111 ? 4.009 -1.322 7.182 1.00 84.88 111 LEU A N 1
ATOM 886 C CA . LEU A 1 111 ? 3.538 -2.424 6.343 1.00 84.88 111 LEU A CA 1
ATOM 887 C C . LEU A 1 111 ? 4.081 -2.328 4.916 1.00 84.88 111 LEU A C 1
ATOM 889 O O . LEU A 1 111 ? 4.319 -3.363 4.301 1.00 84.88 111 LEU A O 1
ATOM 893 N N . ASP A 1 112 ? 4.364 -1.119 4.427 1.00 84.56 112 ASP A N 1
ATOM 894 C CA . ASP A 1 112 ? 4.743 -0.863 3.036 1.00 84.56 112 ASP A CA 1
ATOM 895 C C . ASP A 1 112 ? 5.950 -1.707 2.592 1.00 84.56 112 ASP A C 1
ATOM 897 O O . ASP A 1 112 ? 5.885 -2.445 1.612 1.00 84.56 112 ASP A O 1
ATOM 901 N N . ARG A 1 113 ? 7.010 -1.753 3.412 1.00 81.88 113 ARG A N 1
ATOM 902 C CA . ARG A 1 113 ? 8.204 -2.577 3.142 1.00 81.88 113 ARG A CA 1
ATOM 903 C C . ARG A 1 113 ? 7.885 -4.072 2.985 1.00 81.88 113 ARG A C 1
ATOM 905 O O . ARG A 1 113 ? 8.587 -4.771 2.256 1.00 81.88 113 ARG A O 1
ATOM 912 N N . GLN A 1 114 ? 6.888 -4.590 3.704 1.00 81.12 114 GLN A N 1
ATOM 913 C CA . GLN A 1 114 ? 6.492 -5.999 3.598 1.00 81.12 114 GLN A CA 1
ATOM 914 C C . GLN A 1 114 ? 5.580 -6.238 2.398 1.00 81.12 114 GLN A C 1
ATOM 916 O O . GLN A 1 114 ? 5.741 -7.247 1.713 1.00 81.12 114 GLN A O 1
ATOM 921 N N . LEU A 1 115 ? 4.674 -5.300 2.118 1.00 84.62 115 LEU A N 1
ATOM 922 C CA . LEU A 1 115 ? 3.788 -5.349 0.958 1.00 84.62 115 LEU A CA 1
ATOM 923 C C . LEU A 1 115 ? 4.589 -5.334 -0.344 1.00 84.62 115 LEU A C 1
ATOM 925 O O . LEU A 1 115 ? 4.308 -6.143 -1.221 1.00 84.62 115 LEU A O 1
ATOM 929 N N . GLN A 1 116 ? 5.685 -4.572 -0.414 1.00 84.44 116 GLN A N 1
ATOM 930 C CA . GLN A 1 116 ? 6.546 -4.496 -1.601 1.00 84.44 116 GLN A CA 1
ATOM 931 C C . GLN A 1 116 ? 7.124 -5.850 -2.068 1.00 84.44 116 GLN A C 1
ATOM 933 O O . GLN A 1 116 ? 7.662 -5.962 -3.175 1.00 84.44 116 GLN A O 1
ATOM 938 N N . ARG A 1 117 ? 7.043 -6.902 -1.243 1.00 81.38 117 ARG A N 1
ATOM 939 C CA . ARG A 1 117 ? 7.423 -8.276 -1.614 1.00 81.38 117 ARG A CA 1
ATOM 940 C C . ARG A 1 117 ? 6.423 -8.943 -2.561 1.00 81.38 117 ARG A C 1
ATOM 942 O O . ARG A 1 117 ? 6.773 -9.934 -3.197 1.00 81.38 117 ARG A O 1
ATOM 949 N N . PHE A 1 118 ? 5.213 -8.409 -2.654 1.00 83.31 118 PHE A N 1
ATOM 950 C CA . PHE A 1 118 ? 4.122 -8.905 -3.477 1.00 83.31 118 PHE A CA 1
ATOM 951 C C . PHE A 1 118 ? 3.865 -7.954 -4.659 1.00 83.31 118 PHE A C 1
ATOM 953 O O . PHE A 1 118 ? 4.176 -6.763 -4.572 1.00 83.31 118 PHE A O 1
ATOM 960 N N . PRO A 1 119 ? 3.330 -8.455 -5.784 1.00 82.50 119 PRO A N 1
ATOM 961 C CA . PRO A 1 119 ? 2.894 -7.602 -6.885 1.00 82.50 119 PRO A CA 1
ATOM 962 C C . PRO A 1 119 ? 1.595 -6.882 -6.500 1.00 82.50 119 PRO A C 1
ATOM 964 O O . PRO A 1 119 ? 0.710 -7.500 -5.912 1.00 82.50 119 PRO A O 1
ATOM 967 N N . ALA A 1 120 ? 1.479 -5.598 -6.840 1.00 81.12 120 ALA A N 1
ATOM 968 C CA . ALA A 1 120 ? 0.341 -4.751 -6.489 1.00 81.12 120 ALA A CA 1
ATOM 969 C C . ALA A 1 120 ? -0.982 -5.357 -6.967 1.00 81.12 120 ALA A C 1
ATOM 971 O O . ALA A 1 120 ? -1.908 -5.521 -6.188 1.00 81.12 120 ALA A O 1
ATOM 972 N N . GLU A 1 121 ? -1.043 -5.816 -8.215 1.00 80.94 121 GLU A N 1
ATOM 973 C CA . GLU A 1 121 ? -2.240 -6.433 -8.810 1.00 80.94 121 GLU A CA 1
ATOM 974 C C . GLU A 1 121 ? -2.823 -7.626 -8.026 1.00 80.94 121 GLU A C 1
ATOM 976 O O . GLU A 1 121 ? -3.978 -7.980 -8.232 1.00 80.94 121 GLU A O 1
ATOM 981 N N . ALA A 1 122 ? -2.036 -8.263 -7.154 1.00 82.38 122 ALA A N 1
ATOM 982 C CA . ALA A 1 122 ? -2.462 -9.428 -6.384 1.00 82.38 122 ALA A CA 1
ATOM 983 C C . ALA A 1 122 ? -2.674 -9.132 -4.893 1.00 82.38 122 ALA A C 1
ATOM 985 O O . ALA A 1 122 ? -2.887 -10.069 -4.118 1.00 82.38 122 ALA A O 1
ATOM 986 N N . VAL A 1 123 ? -2.550 -7.867 -4.485 1.00 87.19 123 VAL A N 1
ATOM 987 C CA . VAL A 1 123 ? -2.732 -7.430 -3.104 1.00 87.19 123 VAL A CA 1
ATOM 988 C C . VAL A 1 123 ? -3.905 -6.472 -3.010 1.00 87.19 123 VAL A C 1
ATOM 990 O O . VAL A 1 123 ? -3.893 -5.400 -3.608 1.00 87.19 123 VAL A O 1
ATOM 993 N N . ASP A 1 124 ? -4.868 -6.833 -2.170 1.00 89.25 124 ASP A N 1
ATOM 994 C CA . ASP A 1 124 ? -5.936 -5.942 -1.731 1.00 89.25 124 ASP A CA 1
ATOM 995 C C . ASP A 1 124 ? -5.861 -5.788 -0.211 1.00 89.25 124 ASP A C 1
ATOM 997 O O . ASP A 1 124 ? -5.592 -6.744 0.527 1.00 89.25 124 ASP A O 1
ATOM 1001 N N . LEU A 1 125 ? -6.102 -4.566 0.256 1.00 90.69 125 LEU A N 1
ATOM 1002 C CA . LEU A 1 125 ? -6.143 -4.210 1.667 1.00 90.69 125 LEU A CA 1
ATOM 1003 C C . LEU A 1 125 ? -7.425 -3.432 1.927 1.00 90.69 125 LEU A C 1
ATOM 1005 O O . LEU A 1 125 ? -7.714 -2.470 1.218 1.00 90.69 125 LEU A O 1
ATOM 1009 N N . GLU A 1 126 ? -8.167 -3.818 2.956 1.00 92.62 126 GLU A N 1
ATOM 1010 C CA . GLU A 1 126 ? -9.388 -3.127 3.360 1.00 92.62 126 GLU A CA 1
ATOM 1011 C C . GLU A 1 126 ? -9.354 -2.821 4.853 1.00 92.62 126 GLU A C 1
ATOM 1013 O O . GLU A 1 126 ? -9.093 -3.696 5.679 1.00 92.62 126 GLU A O 1
ATOM 1018 N N . LEU A 1 127 ? -9.630 -1.567 5.200 1.00 92.12 127 LEU A N 1
ATOM 1019 C CA . LEU A 1 127 ? -9.731 -1.102 6.575 1.00 92.12 127 LEU A CA 1
ATOM 1020 C C . LEU A 1 127 ? -11.165 -0.657 6.864 1.00 92.12 127 LEU A C 1
ATOM 1022 O O . LEU A 1 127 ? -11.696 0.225 6.193 1.00 92.12 127 LEU A O 1
ATOM 1026 N N . THR A 1 128 ? -11.770 -1.237 7.897 1.00 92.00 128 THR A N 1
ATOM 1027 C CA . THR A 1 128 ? -13.117 -0.894 8.371 1.00 92.00 128 THR A CA 1
ATOM 1028 C C . THR A 1 128 ? -13.107 -0.577 9.858 1.00 92.00 128 THR A C 1
ATOM 1030 O O . THR A 1 128 ? -12.338 -1.152 10.631 1.00 92.00 128 THR A O 1
ATOM 1033 N N . VAL A 1 129 ? -13.984 0.330 10.283 1.00 92.12 129 VAL A N 1
ATOM 1034 C CA . VAL A 1 129 ? -14.252 0.585 11.701 1.00 92.12 129 VAL A CA 1
ATOM 1035 C C . VAL A 1 129 ? -15.747 0.500 11.968 1.00 92.12 129 VAL A C 1
ATOM 1037 O O . VAL A 1 129 ? -16.575 0.977 11.193 1.00 92.12 129 VAL A O 1
ATOM 1040 N N . LYS A 1 130 ? -16.100 -0.151 13.075 1.00 89.62 130 LYS A N 1
ATOM 1041 C CA . LYS A 1 130 ? -17.467 -0.234 13.594 1.00 89.62 130 LYS A CA 1
ATOM 1042 C C . LYS A 1 130 ? -17.533 0.386 14.977 1.00 89.62 130 LYS A C 1
ATOM 1044 O O . LYS A 1 130 ? -16.548 0.328 15.712 1.00 89.62 130 LYS A O 1
ATOM 1049 N N . ASP A 1 131 ? -18.690 0.964 15.294 1.00 86.56 131 ASP A N 1
ATOM 1050 C CA . ASP A 1 131 ? -18.983 1.578 16.594 1.00 86.56 131 ASP A CA 1
ATOM 1051 C C . ASP A 1 131 ? -17.888 2.581 17.017 1.00 86.56 131 ASP A C 1
ATOM 1053 O O . ASP A 1 131 ? -17.393 2.565 18.144 1.00 86.56 131 ASP A O 1
ATOM 1057 N N . ARG A 1 132 ? -17.457 3.416 16.062 1.00 82.06 132 ARG A N 1
ATOM 1058 C CA . ARG A 1 132 ? -16.365 4.389 16.213 1.00 82.06 132 ARG A CA 1
ATOM 1059 C C . ARG A 1 132 ? -16.609 5.322 17.405 1.00 82.06 132 ARG A C 1
ATOM 1061 O O . ARG A 1 132 ? -17.745 5.722 17.642 1.00 82.06 132 ARG A O 1
ATOM 1068 N N . ASP A 1 133 ? -15.541 5.659 18.132 1.00 79.50 133 ASP A N 1
ATOM 1069 C CA . ASP A 1 133 ? -15.570 6.551 19.303 1.00 79.50 133 ASP A CA 1
ATOM 1070 C C . ASP A 1 133 ? -16.466 6.039 20.457 1.00 79.50 133 ASP A C 1
ATOM 1072 O O . ASP A 1 133 ? -16.856 6.788 21.354 1.00 79.50 133 ASP A O 1
ATOM 1076 N N . THR A 1 134 ? -16.770 4.735 20.473 1.00 84.00 134 THR A N 1
ATOM 1077 C CA . THR A 1 134 ? -17.497 4.072 21.564 1.00 84.00 134 THR A CA 1
ATOM 1078 C C . THR A 1 134 ? -16.622 3.048 22.286 1.00 84.00 134 THR A C 1
ATOM 1080 O O . THR A 1 134 ? -15.587 2.607 21.787 1.00 84.00 134 THR A O 1
ATOM 1083 N N . THR A 1 135 ? -17.075 2.587 23.453 1.00 81.31 135 THR A N 1
ATOM 1084 C CA . THR A 1 135 ? -16.437 1.483 24.194 1.00 81.31 135 THR A CA 1
ATOM 1085 C C . THR A 1 135 ? -16.481 0.145 23.452 1.00 81.31 135 THR A C 1
ATOM 1087 O O . THR A 1 135 ? -15.792 -0.796 23.842 1.00 81.31 135 THR A O 1
ATOM 1090 N N . THR A 1 136 ? -17.286 0.045 22.392 1.00 86.69 136 THR A N 1
ATOM 1091 C CA . THR A 1 136 ? -17.409 -1.136 21.534 1.00 86.69 136 THR A CA 1
ATOM 1092 C C . THR A 1 136 ? -16.698 -0.970 20.193 1.00 86.69 136 THR A C 1
ATOM 1094 O O . THR A 1 136 ? -16.894 -1.805 19.308 1.00 86.69 136 THR A O 1
ATOM 1097 N N . GLN A 1 137 ? -15.867 0.072 20.041 1.00 90.00 137 GLN A N 1
ATOM 1098 C CA . GLN A 1 137 ? -15.122 0.332 18.814 1.00 90.00 137 GLN A CA 1
ATOM 1099 C C . GLN A 1 137 ? -14.352 -0.906 18.361 1.00 90.00 137 GLN A C 1
ATOM 1101 O O . GLN A 1 137 ? -13.616 -1.539 19.121 1.00 90.00 137 GLN A O 1
ATOM 1106 N N . LYS A 1 138 ? -14.511 -1.232 17.080 1.00 91.19 138 LYS A N 1
ATOM 1107 C CA . LYS A 1 138 ? -13.870 -2.383 16.460 1.00 91.19 138 LYS A CA 1
ATOM 1108 C C . LYS A 1 138 ? -13.250 -1.977 15.137 1.00 91.19 138 LYS A C 1
ATOM 1110 O O . LYS A 1 138 ? -13.963 -1.756 14.159 1.00 91.19 138 LYS A O 1
ATOM 1115 N N . VAL A 1 139 ? -11.924 -1.932 15.098 1.00 92.94 139 VAL A N 1
ATOM 1116 C CA . VAL A 1 139 ? -11.163 -1.703 13.865 1.00 92.94 139 VAL A CA 1
ATOM 1117 C C . VAL A 1 139 ? -10.782 -3.053 13.285 1.00 92.94 139 VAL A C 1
ATOM 1119 O O . VAL A 1 139 ? -10.223 -3.894 13.984 1.00 92.94 139 VAL A O 1
ATOM 1122 N N . THR A 1 140 ? -11.107 -3.283 12.019 1.00 93.62 140 THR A N 1
ATOM 1123 C CA . THR A 1 140 ? -10.774 -4.516 11.305 1.00 93.62 140 THR A CA 1
ATOM 1124 C C . THR A 1 140 ? -9.937 -4.170 10.087 1.00 93.62 140 THR A C 1
ATOM 1126 O O . THR A 1 140 ? -10.330 -3.331 9.280 1.00 93.62 140 THR A O 1
ATOM 1129 N N . LEU A 1 141 ? -8.781 -4.818 9.973 1.00 93.50 141 LEU A N 1
ATOM 1130 C CA . LEU A 1 141 ? -7.897 -4.704 8.824 1.00 93.50 141 LEU A CA 1
ATOM 1131 C C . LEU A 1 141 ? -7.801 -6.067 8.148 1.00 93.50 141 LEU A C 1
ATOM 1133 O O . LEU A 1 141 ? -7.473 -7.078 8.777 1.00 93.50 141 LEU A O 1
ATOM 1137 N N . GLU A 1 142 ? -8.099 -6.073 6.861 1.00 93.06 142 GLU A N 1
ATOM 1138 C CA . GLU A 1 142 ? -8.154 -7.264 6.035 1.00 93.06 142 GLU A CA 1
ATOM 1139 C C . GLU A 1 142 ? -7.124 -7.164 4.918 1.00 93.06 142 GLU A C 1
ATOM 1141 O O . GLU A 1 142 ? -6.987 -6.122 4.280 1.00 93.06 142 GLU A O 1
ATOM 1146 N N . ALA A 1 143 ? -6.391 -8.252 4.692 1.00 90.00 143 ALA A N 1
ATOM 1147 C CA . ALA A 1 143 ? -5.422 -8.354 3.615 1.00 90.00 143 ALA A CA 1
ATOM 1148 C C . ALA A 1 143 ? -5.641 -9.631 2.808 1.00 90.00 143 ALA A C 1
ATOM 1150 O O . ALA A 1 143 ? -5.657 -10.745 3.348 1.00 90.00 143 ALA A O 1
ATOM 1151 N N . TRP A 1 144 ? -5.738 -9.461 1.495 1.00 91.06 144 TRP A N 1
ATOM 1152 C CA . TRP A 1 144 ? -5.732 -10.536 0.517 1.00 91.06 144 TRP A CA 1
ATOM 1153 C C . TRP A 1 144 ? -4.387 -10.498 -0.194 1.00 91.06 144 TRP A C 1
ATOM 1155 O O . TRP A 1 144 ? -4.041 -9.509 -0.829 1.00 91.06 144 TRP A O 1
ATOM 1165 N N . LEU A 1 145 ? -3.599 -11.557 -0.027 1.00 86.69 145 LEU A N 1
ATOM 1166 C CA . LEU A 1 145 ? -2.240 -11.662 -0.555 1.00 86.69 145 LEU A CA 1
ATOM 1167 C C . LEU A 1 145 ? -2.134 -12.928 -1.411 1.00 86.69 145 LEU A C 1
ATOM 1169 O O . LEU A 1 145 ? -2.766 -13.943 -1.090 1.00 86.69 145 LEU A O 1
ATOM 1173 N N . PRO A 1 146 ? -1.292 -12.944 -2.456 1.00 81.75 146 PRO A N 1
ATOM 1174 C CA . PRO A 1 146 ? -1.218 -14.086 -3.350 1.00 81.75 146 PRO A CA 1
ATOM 1175 C C . PRO A 1 146 ? -0.660 -15.310 -2.624 1.00 81.75 146 PRO A C 1
ATOM 1177 O O . PRO A 1 146 ? 0.419 -15.281 -2.016 1.00 81.75 146 PRO A O 1
ATOM 1180 N N . ASN A 1 147 ? -1.379 -16.426 -2.747 1.00 79.06 147 ASN A N 1
ATOM 1181 C CA . ASN A 1 147 ? -1.053 -17.722 -2.148 1.00 79.06 147 ASN A CA 1
ATOM 1182 C C . ASN A 1 147 ? -1.044 -17.722 -0.598 1.00 79.06 147 ASN A C 1
ATOM 1184 O O . ASN A 1 147 ? -0.491 -18.636 0.017 1.00 79.06 147 ASN A O 1
ATOM 1188 N N . VAL A 1 148 ? -1.537 -16.668 0.063 1.00 79.50 148 VAL A N 1
ATOM 1189 C CA . VAL A 1 148 ? -1.719 -16.616 1.527 1.00 79.50 148 VAL A CA 1
ATOM 1190 C C . VAL A 1 148 ? -3.223 -16.692 1.798 1.00 79.50 148 VAL A C 1
ATOM 1192 O O . VAL A 1 148 ? -3.991 -16.078 1.055 1.00 79.50 148 VAL A O 1
ATOM 1195 N N . PRO A 1 149 ? -3.687 -17.418 2.830 1.00 82.00 149 PRO A N 1
ATOM 1196 C CA . PRO A 1 149 ? -5.071 -17.281 3.269 1.00 82.00 149 PRO A CA 1
ATOM 1197 C C . PRO A 1 149 ? -5.381 -15.821 3.631 1.00 82.00 149 PRO A C 1
ATOM 1199 O O . PRO A 1 149 ? -4.516 -15.116 4.149 1.00 82.00 149 PRO A O 1
ATOM 1202 N N . ARG A 1 150 ? -6.623 -15.380 3.387 1.00 87.38 150 ARG A N 1
ATOM 1203 C CA . ARG A 1 150 ? -7.112 -14.048 3.786 1.00 87.38 150 ARG A CA 1
ATOM 1204 C C . ARG A 1 150 ? -6.734 -13.779 5.242 1.00 87.38 150 ARG A C 1
ATOM 1206 O O . ARG A 1 150 ? -7.134 -14.525 6.140 1.00 87.38 150 ARG A O 1
ATOM 1213 N N . LEU A 1 151 ? -5.969 -12.718 5.468 1.00 90.00 151 LEU A N 1
ATOM 1214 C CA . LEU A 1 151 ? -5.550 -12.312 6.799 1.00 90.00 151 LEU A CA 1
ATOM 1215 C C . LEU A 1 151 ? -6.545 -11.284 7.319 1.00 90.00 151 LEU A C 1
ATOM 1217 O O . LEU A 1 151 ? -6.693 -10.217 6.738 1.00 90.00 151 LEU A O 1
ATOM 1221 N N . VAL A 1 152 ? -7.215 -11.614 8.419 1.00 93.00 152 VAL A N 1
ATOM 1222 C CA . VAL A 1 152 ? -8.169 -10.721 9.085 1.00 93.00 152 VAL A CA 1
ATOM 1223 C C . VAL A 1 152 ? -7.672 -10.457 10.490 1.00 93.00 152 VAL A C 1
ATOM 1225 O O . VAL A 1 152 ? -7.575 -11.389 11.295 1.00 93.00 152 VAL A O 1
ATOM 1228 N N . VAL A 1 153 ? -7.343 -9.207 10.786 1.00 93.94 153 VAL A N 1
ATOM 1229 C CA . VAL A 1 153 ? -6.939 -8.778 12.125 1.00 93.94 153 VAL A CA 1
ATOM 1230 C C . VAL A 1 153 ? -7.924 -7.749 12.648 1.00 93.94 153 VAL A C 1
ATOM 1232 O O . VAL A 1 153 ? -8.578 -7.031 11.892 1.00 93.94 153 VAL A O 1
ATOM 1235 N N . THR A 1 154 ? -8.101 -7.730 13.959 1.00 93.62 154 THR A N 1
ATOM 1236 C CA . THR A 1 154 ? -9.133 -6.925 14.594 1.00 93.62 154 THR A CA 1
ATOM 1237 C C . THR A 1 154 ? -8.609 -6.395 15.907 1.00 93.62 154 THR A C 1
ATOM 1239 O O . THR A 1 154 ? -8.187 -7.187 16.742 1.00 93.62 154 THR A O 1
ATOM 1242 N N . SER A 1 155 ? -8.757 -5.092 16.112 1.00 92.94 155 SER A N 1
ATOM 1243 C CA . SER A 1 155 ? -8.488 -4.439 17.383 1.00 92.94 155 SER A CA 1
ATOM 1244 C C . SER A 1 155 ? -9.779 -3.946 18.034 1.00 92.94 155 SER A C 1
ATOM 1246 O O . SER A 1 155 ? -10.747 -3.595 17.350 1.00 92.94 155 SER A O 1
ATOM 1248 N N . LYS A 1 156 ? -9.788 -3.952 19.369 1.00 89.88 156 LYS A N 1
ATOM 1249 C CA . LYS A 1 156 ? -10.876 -3.448 20.227 1.00 89.88 156 LYS A CA 1
ATOM 1250 C C . LYS A 1 156 ? -10.432 -2.254 21.077 1.00 89.88 156 LYS A C 1
ATOM 1252 O O . LYS A 1 156 ? -11.060 -1.952 22.087 1.00 89.88 156 LYS A O 1
ATOM 1257 N N . GLU A 1 157 ? -9.319 -1.628 20.712 1.00 88.12 157 GLU A N 1
ATOM 1258 C CA . GLU A 1 157 ? -8.797 -0.475 21.436 1.00 88.12 157 GLU A CA 1
ATOM 1259 C C . GLU A 1 157 ? -9.756 0.719 21.348 1.00 88.12 157 GLU A C 1
ATOM 1261 O O . GLU A 1 157 ? -10.304 1.043 20.287 1.00 88.12 157 GLU A O 1
ATOM 1266 N N . SER A 1 158 ? -9.921 1.401 22.483 1.00 82.81 158 SER A N 1
ATOM 1267 C CA . SER A 1 158 ? -10.805 2.564 22.625 1.00 82.81 158 SER A CA 1
A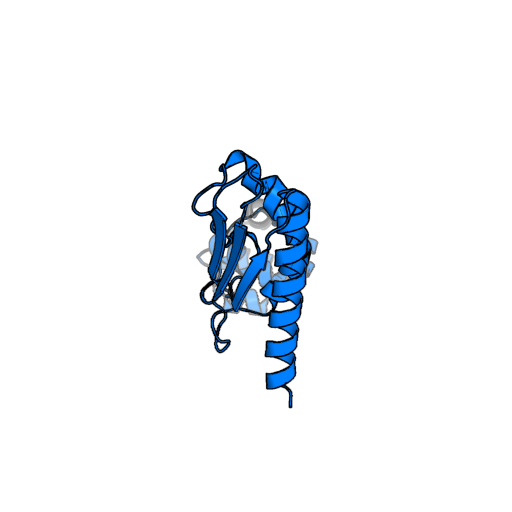TOM 1268 C C . SER A 1 158 ? -10.326 3.751 21.785 1.00 82.81 158 SER A C 1
ATOM 1270 O O . SER A 1 158 ? -11.121 4.520 21.256 1.00 82.81 158 SER A O 1
ATOM 1272 N N . SER A 1 159 ? -9.007 3.908 21.663 1.00 87.25 159 SER A N 1
ATOM 1273 C CA . SER A 1 159 ? -8.369 4.957 20.868 1.00 87.25 159 SER A CA 1
ATOM 1274 C C . SER A 1 159 ? -8.162 4.462 19.444 1.00 87.25 159 SER A C 1
ATOM 1276 O O . SER A 1 159 ? -7.498 3.451 19.226 1.00 87.25 159 SER A O 1
ATOM 1278 N N . LEU A 1 160 ? -8.680 5.200 18.456 1.00 85.00 160 LEU A N 1
ATOM 1279 C CA . LEU A 1 160 ? -8.523 4.850 17.040 1.00 85.00 160 LEU A CA 1
ATOM 1280 C C . LEU A 1 160 ? -7.048 4.717 16.641 1.00 85.00 160 LEU A C 1
ATOM 1282 O O . LEU A 1 160 ? -6.679 3.827 15.880 1.00 85.00 160 LEU A O 1
ATOM 1286 N N . ARG A 1 161 ? -6.183 5.583 17.177 1.00 88.06 161 ARG A N 1
ATOM 1287 C CA . ARG A 1 161 ? -4.743 5.530 16.908 1.00 88.06 161 ARG A CA 1
ATOM 1288 C C . ARG A 1 161 ? -4.130 4.236 17.435 1.00 88.06 161 ARG A C 1
ATOM 1290 O O . ARG A 1 161 ? -3.351 3.615 16.719 1.00 88.06 161 ARG A O 1
ATOM 1297 N N . ASP A 1 162 ? -4.464 3.852 18.661 1.00 89.69 162 ASP A N 1
ATOM 1298 C CA . ASP A 1 162 ? -3.940 2.629 19.272 1.00 89.69 162 ASP A CA 1
ATOM 1299 C C . ASP A 1 162 ? -4.507 1.393 18.571 1.00 89.69 162 ASP A C 1
ATOM 1301 O O . ASP A 1 162 ? -3.741 0.502 18.219 1.00 89.69 162 ASP A O 1
ATOM 1305 N N . ALA A 1 163 ? -5.789 1.420 18.195 1.00 91.06 163 ALA A N 1
ATOM 1306 C CA . ALA A 1 163 ? -6.421 0.383 17.386 1.00 91.06 163 ALA A CA 1
ATOM 1307 C C . ALA A 1 163 ? -5.726 0.193 16.030 1.00 91.06 163 ALA A C 1
ATOM 1309 O O . ALA A 1 163 ? -5.472 -0.935 15.616 1.00 91.06 163 ALA A O 1
ATOM 1310 N N . LEU A 1 164 ? -5.382 1.290 15.342 1.00 90.81 164 LEU A N 1
ATOM 1311 C CA . LEU A 1 164 ? -4.651 1.260 14.071 1.00 90.81 164 LEU A CA 1
ATOM 1312 C C . LEU A 1 164 ? -3.221 0.735 14.235 1.00 90.81 164 LEU A C 1
ATOM 1314 O O . LEU A 1 164 ? -2.732 0.003 13.375 1.00 90.81 164 LEU A O 1
ATOM 1318 N N . MET A 1 165 ? -2.533 1.102 15.320 1.00 91.44 165 MET A N 1
ATOM 1319 C CA . MET A 1 165 ? -1.199 0.572 15.610 1.00 91.44 165 MET A CA 1
ATOM 1320 C C . MET A 1 165 ? -1.244 -0.922 15.933 1.00 91.44 165 MET A C 1
ATOM 1322 O O . MET A 1 165 ? -0.375 -1.656 15.471 1.00 91.44 165 MET A O 1
ATOM 1326 N N . ASP A 1 166 ? -2.254 -1.366 16.671 1.00 92.19 166 ASP A N 1
ATOM 1327 C CA . ASP A 1 166 ? -2.457 -2.759 17.056 1.00 92.19 166 ASP A CA 1
ATOM 1328 C C . ASP A 1 166 ? -2.721 -3.643 15.826 1.00 92.19 166 ASP A C 1
ATOM 1330 O O . ASP A 1 166 ? -1.929 -4.540 15.525 1.00 92.19 166 ASP A O 1
ATOM 1334 N N . VAL A 1 167 ? -3.720 -3.298 14.995 1.00 93.00 167 VAL A N 1
ATOM 1335 C CA . VAL A 1 167 ? -3.986 -4.039 13.743 1.00 93.00 167 VAL A CA 1
ATOM 1336 C C . VAL A 1 167 ? -2.792 -4.018 12.784 1.00 93.00 167 VAL A C 1
ATOM 1338 O O . VAL A 1 167 ? -2.569 -4.982 12.052 1.00 93.00 167 VAL A O 1
ATOM 1341 N N . ARG A 1 168 ? -1.991 -2.946 12.780 1.00 92.19 168 ARG A N 1
ATOM 1342 C CA . ARG A 1 168 ? -0.771 -2.863 11.967 1.00 92.19 168 ARG A CA 1
ATOM 1343 C C . ARG A 1 168 ? 0.258 -3.901 12.390 1.00 92.19 168 ARG A C 1
ATOM 1345 O O . ARG A 1 168 ? 0.801 -4.593 11.531 1.00 92.19 168 ARG A O 1
ATOM 1352 N N . GLU A 1 169 ? 0.582 -3.960 13.680 1.00 90.75 169 GLU A N 1
ATOM 1353 C CA . GLU A 1 169 ? 1.596 -4.884 14.197 1.00 90.75 169 GLU A CA 1
ATOM 1354 C C . GLU A 1 169 ? 1.116 -6.340 14.062 1.00 90.75 169 GLU A C 1
ATOM 1356 O O . GLU A 1 169 ? 1.887 -7.198 13.624 1.00 90.75 169 GLU A O 1
ATOM 1361 N N . ASP A 1 170 ? -0.169 -6.606 14.311 1.00 92.38 170 ASP A N 1
ATOM 1362 C CA . ASP A 1 170 ? -0.768 -7.930 14.119 1.00 92.38 170 ASP A CA 1
ATOM 1363 C C . ASP A 1 170 ? -0.742 -8.381 12.656 1.00 92.38 170 ASP A C 1
ATOM 1365 O O . ASP A 1 170 ? -0.351 -9.515 12.353 1.00 92.38 170 ASP A O 1
ATOM 1369 N N . LEU A 1 171 ? -1.123 -7.503 11.719 1.00 90.75 171 LEU A N 1
ATOM 1370 C CA . LEU A 1 171 ? -1.066 -7.839 10.299 1.00 90.75 171 LEU A CA 1
ATOM 1371 C C . LEU A 1 171 ? 0.381 -8.079 9.862 1.00 90.75 171 LEU A C 1
ATOM 1373 O O . LEU A 1 171 ? 0.667 -9.068 9.186 1.00 90.75 171 LEU A O 1
ATOM 1377 N N . TRP A 1 172 ? 1.307 -7.214 10.284 1.00 89.94 172 TRP A N 1
ATOM 1378 C CA . TRP A 1 172 ? 2.731 -7.362 9.994 1.00 89.94 172 TRP A CA 1
ATOM 1379 C C . TRP A 1 172 ? 3.271 -8.71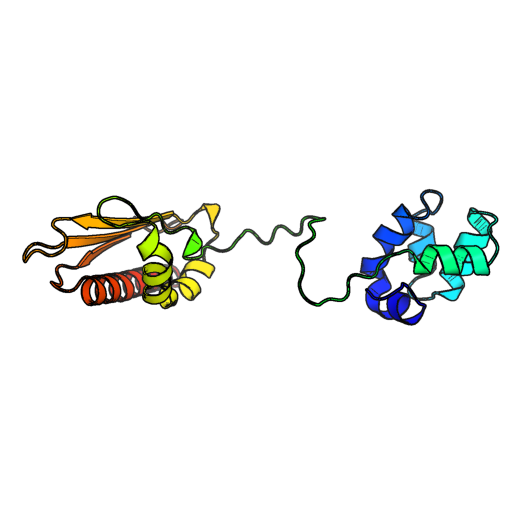2 10.476 1.00 89.94 172 TRP A C 1
ATOM 1381 O O . TRP A 1 172 ? 4.000 -9.393 9.745 1.00 89.94 172 TRP A O 1
ATOM 1391 N N . ARG A 1 173 ? 2.884 -9.130 11.685 1.00 89.69 173 ARG A N 1
ATOM 1392 C CA . ARG A 1 173 ? 3.263 -10.424 12.252 1.00 89.69 173 ARG A CA 1
ATOM 1393 C C . ARG A 1 173 ? 2.711 -11.578 11.421 1.00 89.69 173 ARG A C 1
ATOM 1395 O O . ARG A 1 173 ? 3.485 -12.443 11.016 1.00 89.69 173 ARG A O 1
ATOM 1402 N N . ARG A 1 174 ? 1.416 -11.566 11.090 1.00 89.06 174 ARG A N 1
ATOM 1403 C CA . ARG A 1 174 ? 0.786 -12.640 10.301 1.00 89.06 174 ARG A CA 1
ATOM 1404 C C . ARG A 1 174 ? 1.341 -12.757 8.884 1.00 89.06 174 ARG A C 1
ATOM 1406 O O . ARG A 1 174 ? 1.460 -13.871 8.369 1.00 89.06 174 ARG A O 1
ATOM 1413 N N . ILE A 1 175 ? 1.705 -11.636 8.257 1.00 86.75 175 ILE A N 1
ATOM 1414 C CA . ILE A 1 175 ? 2.389 -11.638 6.957 1.00 86.75 175 ILE A CA 1
ATOM 1415 C C . ILE A 1 175 ? 3.752 -12.325 7.085 1.00 86.75 175 ILE A C 1
ATOM 1417 O O . ILE A 1 175 ? 4.058 -13.207 6.284 1.00 86.75 175 ILE A O 1
ATOM 1421 N N . ASN A 1 176 ? 4.554 -11.975 8.097 1.00 86.38 176 ASN A N 1
ATOM 1422 C CA . ASN A 1 176 ? 5.857 -12.613 8.309 1.00 86.38 176 ASN A CA 1
ATOM 1423 C C . ASN A 1 176 ? 5.732 -14.106 8.625 1.00 86.38 176 ASN A C 1
ATOM 1425 O O . ASN A 1 176 ? 6.423 -14.899 7.998 1.00 86.38 176 ASN A O 1
ATOM 1429 N N . GLU A 1 177 ? 4.826 -14.500 9.522 1.00 86.31 177 GLU A N 1
ATOM 1430 C CA . GLU A 1 177 ? 4.572 -15.912 9.847 1.00 86.31 177 GLU A CA 1
ATOM 1431 C C . GLU A 1 177 ? 4.151 -16.711 8.602 1.00 86.31 177 GLU A C 1
ATOM 1433 O O . GLU A 1 177 ? 4.595 -17.840 8.390 1.00 86.31 177 GLU A O 1
ATOM 1438 N N . SER A 1 178 ? 3.335 -16.109 7.731 1.00 82.75 178 SER A N 1
ATOM 1439 C CA . SER A 1 178 ? 2.911 -16.734 6.474 1.00 82.75 178 SER A CA 1
ATOM 1440 C C . SER A 1 178 ? 4.047 -16.864 5.457 1.00 82.75 178 SER A C 1
ATOM 1442 O O . SER A 1 178 ? 4.083 -17.836 4.704 1.00 82.75 178 SER A O 1
ATOM 1444 N N . LEU A 1 179 ? 4.967 -15.895 5.409 1.00 77.75 179 LEU A N 1
ATOM 1445 C CA . LEU A 1 179 ? 6.145 -15.936 4.540 1.00 77.75 179 LEU A CA 1
ATOM 1446 C C . LEU A 1 179 ? 7.192 -16.939 5.036 1.00 77.75 179 LEU A C 1
ATOM 1448 O O . LEU A 1 179 ? 7.787 -17.639 4.219 1.00 77.75 179 LEU A O 1
ATOM 1452 N N . ASP A 1 180 ? 7.403 -17.015 6.349 1.00 80.94 180 ASP A N 1
ATOM 1453 C CA . ASP A 1 180 ? 8.354 -17.934 6.977 1.00 80.94 180 ASP A CA 1
ATOM 1454 C C . ASP A 1 180 ? 7.924 -19.393 6.781 1.00 80.94 180 ASP A C 1
ATOM 1456 O O . ASP A 1 180 ? 8.710 -20.212 6.309 1.00 80.94 180 ASP A O 1
ATOM 1460 N N . ARG A 1 181 ? 6.626 -19.686 6.959 1.00 73.50 181 ARG A N 1
ATOM 1461 C CA . ARG A 1 181 ? 6.043 -21.014 6.693 1.00 73.50 181 ARG A CA 1
ATOM 1462 C C . ARG A 1 181 ? 6.257 -21.510 5.256 1.00 73.50 181 ARG A C 1
ATOM 1464 O O . ARG A 1 181 ? 6.193 -22.708 5.029 1.00 73.50 181 ARG A O 1
ATOM 1471 N N . ARG A 1 182 ? 6.482 -20.627 4.278 1.00 62.38 182 ARG A N 1
ATOM 1472 C CA . ARG A 1 182 ? 6.770 -21.033 2.888 1.00 62.38 182 ARG A CA 1
ATOM 1473 C C . ARG A 1 182 ? 8.240 -21.342 2.615 1.00 62.38 182 ARG A C 1
ATOM 1475 O O . ARG A 1 182 ? 8.541 -21.852 1.540 1.00 62.38 182 ARG A O 1
ATOM 1482 N N . ARG A 1 183 ? 9.153 -20.943 3.503 1.00 56.19 183 ARG A N 1
ATOM 1483 C CA . ARG A 1 183 ? 10.596 -21.182 3.344 1.00 56.19 183 ARG A CA 1
ATOM 1484 C C . ARG A 1 183 ? 11.077 -22.471 4.016 1.00 56.19 183 ARG A C 1
ATOM 1486 O O . ARG A 1 183 ? 12.227 -22.835 3.781 1.00 56.19 183 ARG A O 1
ATOM 1493 N N . GLY A 1 184 ? 10.240 -23.113 4.831 1.00 43.09 184 GLY A N 1
ATOM 1494 C CA . GLY A 1 184 ? 10.471 -24.442 5.408 1.00 43.09 184 GLY A CA 1
ATOM 1495 C C . GLY A 1 184 ? 9.679 -25.507 4.672 1.00 43.09 184 GLY A C 1
ATOM 1496 O O . GLY A 1 184 ? 10.207 -26.633 4.568 1.00 43.09 184 GLY A O 1
#

Foldseek 3Di:
DAFQDLVNCLVCVVPCLVLVCVLPVQDDSVCSVVCHSPPVSVLVVSCVRVVDDSVVSRVSSRVRDDPDPDDDDDDDDDPCPQAFAACVLEDEDEDDDPVCSVVLSVLLVVCGVLSSVAGNVQKHKYWYWDPQLDQQIKIWIWIGGPPFPIDIDIDNDNDPSVRSNRSSVVVVVSSVVRVVVVVD

Sequence (184 aa):
MTTLDARAWQAKFTELRTPVLSAFPRLHRQDVEAAGDDFDALVHMIQRQSGLSATEVHDRLSEIEVADDADDDVETSQRTTRPRASLDQLRIAFGFEESERPRILELLRKLDRQLQRFPAEAVDLELTVKDRDTTTQKVTLEAWLPNVPRLVVTSKESSLRDALMDVREDLWRRINESLDRRRG